Protein AF-A0A939S054-F1 (afdb_monomer_lite)

Secondary structure (DSSP, 8-state):
---------PPPTTHHHHHHHHHHHHHHHHHHHHSTT-HHHHHHHHHHHHHHHHHHHHH-GGGHHHHHHHHHHHHHHHHHHHHHHHHHHHHT-HHHHHHHHHT-EEEEEEEESSPPEEE---TT--GGGTTT--PPTT---EEEEEEEEEETTEEEEEEEEEESGGGPPPTT--TT-EEEEEEEEEEPPTTSSSSEEEEEEEEEEPPPPHHHHHHHHHHHHHHHHHHHHHHHHHTTSTTGGG-TTTSTT-GGGS-HHHHHHHHHTTTHHHHHTTS--------

Foldseek 3Di:
DDDDDDDDDDDPPDPVVVPVVVVVLVVLLVCLLVDQPCLVVQLVVLCVQLVVLCVVLVVDVVCVVVSVVSNVSSVVSNVSSVVSNLLSVLLPDPVLVVLQVVQPKDKAKKFFQAAKDKDDPDPCPDDPCCVVPPADPPWDIKIKTWIWGQDPSGTAIEIEIQTHDQRDDDLLRFGLWMKTFIFRWHADDSLDPGGIYGDTPHIDGDDQPDDVSNVVSVVRSVVSVVLVVLVVVCVVDPPSCVDQPNCQPPCVSVDPVNVVVCVVVVVVVVNCVRYPPSDDDDD

pLDDT: mean 79.92, std 15.79, range [30.44, 97.88]

Organism: NCBI:txid1289170

Structure (mmCIF, N/CA/C/O backbone):
data_AF-A0A939S054-F1
#
_entry.id   AF-A0A939S054-F1
#
loop_
_atom_site.group_PDB
_atom_site.id
_atom_site.type_symbol
_atom_site.label_atom_id
_atom_site.label_alt_id
_atom_site.label_comp_id
_atom_site.label_asym_id
_atom_site.label_entity_id
_atom_site.label_seq_id
_atom_site.pdbx_PDB_ins_code
_atom_site.Cartn_x
_atom_site.Cartn_y
_atom_site.Cartn_z
_atom_site.occupancy
_atom_site.B_iso_or_equiv
_atom_site.auth_seq_id
_atom_site.auth_comp_id
_atom_site.auth_asym_id
_atom_site.auth_atom_id
_atom_site.pdbx_PDB_model_num
ATOM 1 N N . MET A 1 1 ? -14.775 66.209 9.040 1.00 48.84 1 MET A N 1
ATOM 2 C CA . MET A 1 1 ? -13.809 65.165 9.449 1.00 48.84 1 MET A CA 1
ATOM 3 C C . MET A 1 1 ? -14.584 63.997 10.036 1.00 48.84 1 MET A C 1
ATOM 5 O O . MET A 1 1 ? -15.067 64.105 11.154 1.00 48.84 1 MET A O 1
ATOM 9 N N . VAL A 1 2 ? -14.783 62.930 9.260 1.00 58.56 2 VAL A N 1
ATOM 10 C CA . VAL A 1 2 ? -15.438 61.697 9.726 1.00 58.56 2 VAL A CA 1
ATOM 11 C C . VAL A 1 2 ? -14.339 60.777 10.247 1.00 58.56 2 VAL A C 1
ATOM 13 O O . VAL A 1 2 ? -13.487 60.337 9.481 1.00 58.56 2 VAL A O 1
ATOM 16 N N . ALA A 1 3 ? -14.312 60.557 11.560 1.00 61.66 3 ALA A N 1
ATOM 17 C CA . ALA A 1 3 ? -13.360 59.658 12.194 1.00 61.66 3 ALA A CA 1
ATOM 18 C C . ALA A 1 3 ? -13.772 58.205 11.920 1.00 61.66 3 ALA A C 1
ATOM 20 O O . ALA A 1 3 ? -14.749 57.712 12.487 1.00 61.66 3 ALA A O 1
ATOM 21 N N . TRP A 1 4 ? -13.037 57.519 11.046 1.00 64.56 4 TRP A N 1
ATOM 22 C CA . TRP A 1 4 ? -13.157 56.075 10.875 1.00 64.56 4 TRP A CA 1
ATOM 23 C C . TRP A 1 4 ? -12.679 55.391 12.158 1.00 64.56 4 TRP A C 1
ATOM 25 O O . TRP A 1 4 ? -11.504 55.460 12.510 1.00 64.56 4 TRP A O 1
ATOM 35 N N . ARG A 1 5 ? -13.596 54.755 12.897 1.00 73.44 5 ARG A N 1
ATOM 36 C CA . ARG A 1 5 ? -13.219 53.851 13.989 1.00 73.44 5 ARG A CA 1
ATOM 37 C C . ARG A 1 5 ? -12.673 52.570 13.371 1.00 73.44 5 ARG A C 1
ATOM 39 O O . ARG A 1 5 ? -13.441 51.797 12.804 1.00 73.44 5 ARG A O 1
ATOM 46 N N . GLU A 1 6 ? -11.375 52.340 13.520 1.00 77.44 6 GLU A N 1
ATOM 47 C CA . GLU A 1 6 ? -10.748 51.051 13.232 1.00 77.44 6 GLU A CA 1
ATOM 48 C C . GLU A 1 6 ? -11.453 49.953 14.039 1.00 77.44 6 GLU A C 1
ATOM 50 O O . GLU A 1 6 ? -11.416 49.919 15.275 1.00 77.44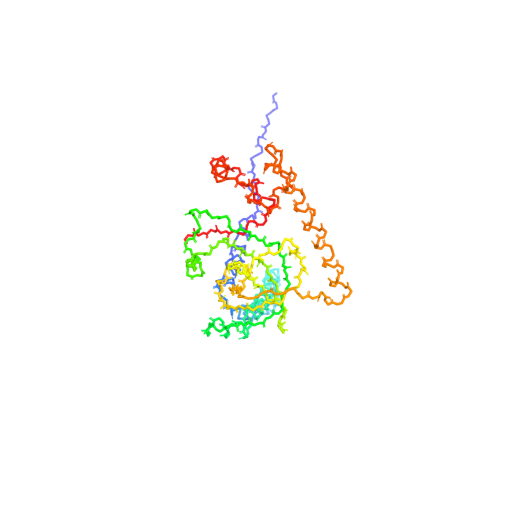 6 GLU A O 1
ATOM 55 N N . ALA A 1 7 ? -12.154 49.064 13.336 1.00 77.44 7 ALA A N 1
ATOM 56 C CA . ALA A 1 7 ? -12.736 47.883 13.941 1.00 77.44 7 ALA A CA 1
ATOM 57 C C . ALA A 1 7 ? -11.587 46.974 14.389 1.00 77.44 7 ALA A C 1
ATOM 59 O O . ALA A 1 7 ? -10.922 46.351 13.563 1.00 77.44 7 ALA A O 1
ATOM 60 N N . ARG A 1 8 ? -11.335 46.907 15.703 1.00 77.94 8 ARG A N 1
ATOM 61 C CA . ARG A 1 8 ? -10.342 45.975 16.248 1.00 77.94 8 ARG A CA 1
ATOM 62 C C . ARG A 1 8 ? -10.734 44.553 15.831 1.00 77.94 8 ARG A C 1
ATOM 64 O O . ARG A 1 8 ? -11.864 44.151 16.137 1.00 77.94 8 ARG A O 1
ATOM 71 N N . PRO A 1 9 ? -9.845 43.794 15.167 1.00 73.00 9 PRO A N 1
ATOM 72 C CA . PRO A 1 9 ? -10.125 42.415 14.804 1.00 73.00 9 PRO A CA 1
ATOM 73 C C . PRO A 1 9 ? -10.400 41.633 16.088 1.00 73.00 9 PRO A C 1
ATOM 75 O O . PRO A 1 9 ? -9.538 41.490 16.954 1.00 73.00 9 PRO A O 1
ATOM 78 N N . ARG A 1 10 ? -11.644 41.179 16.255 1.00 73.69 10 ARG A N 1
ATOM 79 C CA . ARG A 1 10 ? -11.989 40.249 17.327 1.00 73.69 10 ARG A CA 1
ATOM 80 C C . ARG A 1 10 ? -11.511 38.879 16.882 1.00 73.69 10 ARG A C 1
ATOM 82 O O . ARG A 1 10 ? -11.966 38.389 15.851 1.00 73.69 10 ARG A O 1
ATOM 89 N N . SER A 1 11 ? -10.612 38.274 17.652 1.00 65.62 11 SER A N 1
ATOM 90 C CA . SER A 1 11 ? -10.232 36.877 17.458 1.00 65.62 11 SER A CA 1
ATOM 91 C C . SER A 1 11 ? -11.511 36.033 17.402 1.00 65.62 11 SER A C 1
ATOM 93 O O . SER A 1 11 ? -12.362 36.204 18.283 1.00 65.62 11 SER A O 1
ATOM 95 N N . PRO A 1 12 ? -11.695 35.179 16.379 1.00 67.12 12 PRO A N 1
ATOM 96 C CA . PRO A 1 12 ? -12.926 34.424 16.207 1.00 67.12 12 PRO A CA 1
ATOM 97 C C . PRO A 1 12 ? -13.206 33.619 17.485 1.00 67.12 12 PRO A C 1
ATOM 99 O O . PRO A 1 12 ? -12.367 32.813 17.906 1.00 67.12 12 PRO A O 1
ATOM 102 N N . PRO A 1 13 ? -14.337 33.862 18.169 1.00 66.06 13 PRO A N 1
ATOM 103 C CA . PRO A 1 13 ? -14.650 33.152 19.396 1.00 66.06 13 PRO A CA 1
ATOM 104 C C . PRO A 1 13 ? -14.869 31.673 19.066 1.00 66.06 13 PRO A C 1
ATOM 106 O O . PRO A 1 13 ? -15.834 31.320 18.396 1.00 66.06 13 PRO A O 1
ATOM 109 N N . GLY A 1 14 ? -13.975 30.802 19.544 1.00 67.25 14 GLY A N 1
ATOM 110 C CA . GLY A 1 14 ? -14.188 29.351 19.518 1.00 67.25 14 GLY A CA 1
ATOM 111 C C . GLY A 1 14 ? -13.061 28.488 18.952 1.00 67.25 14 GLY A C 1
ATOM 112 O O . GLY A 1 14 ? -13.094 27.285 19.196 1.00 67.25 14 GLY A O 1
ATOM 113 N N . THR A 1 15 ? -12.041 29.044 18.289 1.00 70.56 15 THR A N 1
ATOM 114 C CA . THR A 1 15 ? -10.994 28.233 17.622 1.00 70.56 15 THR A CA 1
ATOM 115 C C . THR A 1 15 ? -10.236 27.320 18.593 1.00 70.56 15 THR A C 1
ATOM 117 O O . THR A 1 15 ? -10.000 26.149 18.308 1.00 70.56 15 THR A O 1
ATOM 120 N N . TRP A 1 16 ? -9.955 27.802 19.806 1.00 77.94 16 TRP A N 1
ATOM 121 C CA . TRP A 1 16 ? -9.253 27.027 20.836 1.00 77.94 16 TRP A CA 1
ATOM 122 C C . TRP A 1 16 ? -10.062 25.850 21.396 1.00 77.94 16 TRP A C 1
ATOM 124 O O . TRP A 1 16 ? -9.480 24.899 21.909 1.00 77.94 16 TRP A O 1
ATOM 134 N N . ARG A 1 17 ? -11.399 25.867 21.276 1.00 78.56 17 ARG A N 1
ATOM 135 C CA . ARG A 1 17 ? -12.252 24.779 21.791 1.00 78.56 17 ARG A CA 1
ATOM 136 C C . ARG A 1 17 ? -12.165 23.521 20.927 1.00 78.56 17 ARG A C 1
ATOM 138 O O . ARG A 1 17 ? -12.428 22.436 21.432 1.00 78.56 17 ARG A O 1
ATOM 145 N N . LEU A 1 18 ? -11.791 23.669 19.655 1.00 76.94 18 LEU A N 1
ATOM 146 C CA . LEU A 1 18 ? -11.603 22.556 18.723 1.00 76.94 18 LEU A CA 1
ATOM 147 C C . LEU A 1 18 ? -10.165 22.030 18.710 1.00 76.94 18 LEU A C 1
ATOM 149 O O . LEU A 1 18 ? -9.947 20.894 18.304 1.00 76.94 18 LEU A O 1
ATOM 153 N N . LEU A 1 19 ? -9.195 22.810 19.199 1.00 80.44 19 LEU A N 1
ATOM 154 C CA . LEU A 1 19 ? -7.792 22.400 19.205 1.00 80.44 19 LEU A CA 1
ATOM 155 C C . LEU A 1 19 ? -7.562 21.162 20.080 1.00 80.44 19 LEU A C 1
ATOM 157 O O . LEU A 1 19 ? -6.967 20.197 19.622 1.00 80.44 19 LEU A O 1
ATOM 161 N N . ALA A 1 20 ? -8.066 21.160 21.316 1.00 79.00 20 ALA A N 1
ATOM 162 C CA . ALA A 1 20 ? -7.904 20.022 22.222 1.00 79.00 20 ALA A CA 1
ATOM 163 C C . ALA A 1 20 ? -8.485 18.701 21.665 1.00 79.00 20 ALA A C 1
ATOM 165 O O . ALA A 1 20 ? -7.754 17.710 21.641 1.00 79.00 20 ALA A O 1
ATOM 166 N N . PRO A 1 21 ? -9.743 18.639 21.173 1.00 77.88 21 PRO A N 1
ATOM 167 C CA . PRO A 1 21 ? -10.263 17.412 20.572 1.00 77.88 21 PRO A CA 1
ATOM 168 C C . PRO A 1 21 ? -9.559 17.048 19.260 1.00 77.88 21 PRO A C 1
ATOM 170 O O . PRO A 1 21 ? -9.391 15.862 18.994 1.00 77.88 21 PRO A O 1
ATOM 173 N N . ALA A 1 22 ? -9.096 18.027 18.472 1.00 78.81 22 ALA A N 1
ATOM 174 C CA . ALA A 1 22 ? -8.287 17.748 17.289 1.00 78.81 22 ALA A CA 1
ATOM 175 C C . ALA A 1 22 ? -6.951 17.091 17.666 1.00 78.81 22 ALA A C 1
ATOM 177 O O . ALA A 1 22 ? -6.612 16.053 17.108 1.00 78.81 22 ALA A O 1
ATOM 178 N N . LEU A 1 23 ? -6.225 17.635 18.649 1.00 85.62 23 LEU A N 1
ATOM 179 C CA . LEU A 1 23 ? -4.966 17.064 19.140 1.00 85.62 23 LEU A CA 1
ATOM 180 C C . LEU A 1 23 ? -5.160 15.662 19.725 1.00 85.62 23 LEU A C 1
ATOM 182 O O . LEU A 1 23 ? -4.341 14.787 19.474 1.00 85.62 23 LEU A O 1
ATOM 186 N N . LEU A 1 24 ? -6.254 15.425 20.454 1.00 81.94 24 LEU A N 1
ATOM 187 C CA . LEU A 1 24 ? -6.603 14.084 20.931 1.00 81.94 24 LEU A CA 1
ATOM 188 C C . LEU A 1 24 ? -6.885 13.125 19.772 1.00 81.94 24 LEU A C 1
ATOM 190 O O . LEU A 1 24 ? -6.405 11.995 19.799 1.00 81.94 24 LEU A O 1
ATOM 194 N N . GLY A 1 25 ? -7.619 13.570 18.749 1.00 79.75 25 GLY A N 1
ATOM 195 C CA . GLY A 1 25 ? -7.858 12.784 17.538 1.00 79.75 25 GLY A CA 1
ATOM 196 C C . GLY A 1 25 ? -6.555 12.416 16.828 1.00 79.75 25 GLY A C 1
ATOM 197 O O . GLY A 1 25 ? -6.340 11.248 16.514 1.00 79.75 25 GLY A O 1
ATOM 198 N N . TRP A 1 26 ? -5.650 13.384 16.667 1.00 83.19 26 TRP A N 1
ATOM 199 C CA . TRP A 1 26 ? -4.323 13.171 16.089 1.00 83.19 26 TRP A CA 1
ATOM 200 C C . TRP A 1 26 ? -3.454 12.237 16.929 1.00 83.19 26 TRP A C 1
ATOM 202 O O . TRP A 1 26 ? -2.839 11.333 16.376 1.00 83.19 26 TRP A O 1
ATOM 212 N N . ALA A 1 27 ? -3.436 12.395 18.254 1.00 86.88 27 ALA A N 1
ATOM 213 C CA . ALA A 1 27 ? -2.702 11.501 19.145 1.00 86.88 27 ALA A CA 1
ATOM 214 C C . ALA A 1 27 ? -3.236 10.062 19.067 1.00 86.88 27 ALA A C 1
ATOM 216 O O . ALA A 1 27 ? -2.452 9.120 18.991 1.00 86.88 27 ALA A O 1
ATOM 217 N N . CYS A 1 28 ? -4.560 9.881 19.019 1.00 78.50 28 CYS A N 1
ATOM 218 C CA . CYS A 1 28 ? -5.168 8.559 18.850 1.00 78.50 28 CYS A CA 1
ATOM 219 C C . CYS A 1 28 ? -4.810 7.941 17.493 1.00 78.50 28 CYS A C 1
ATOM 221 O O . CYS A 1 28 ? -4.471 6.761 17.438 1.00 78.50 28 CYS A O 1
ATOM 223 N N . ALA A 1 29 ? -4.844 8.731 16.415 1.00 78.56 29 ALA A N 1
ATOM 224 C CA . ALA A 1 29 ? -4.436 8.280 15.088 1.00 78.56 29 ALA A CA 1
ATOM 225 C C . ALA A 1 29 ? -2.949 7.892 15.054 1.00 78.56 29 ALA A C 1
ATOM 227 O O . ALA A 1 29 ? -2.609 6.820 14.566 1.00 78.56 29 ALA A O 1
ATOM 228 N N . ALA A 1 30 ? -2.071 8.707 15.644 1.00 83.88 30 ALA A N 1
ATOM 229 C CA . ALA A 1 30 ? -0.643 8.417 15.736 1.00 83.88 30 ALA A CA 1
ATOM 230 C C . ALA A 1 30 ? -0.374 7.119 16.512 1.00 83.88 30 ALA A C 1
ATOM 232 O O . ALA A 1 30 ? 0.379 6.269 16.048 1.00 83.88 30 ALA A O 1
ATOM 233 N N . VAL A 1 31 ? -1.038 6.913 17.655 1.00 82.62 31 VAL A N 1
ATOM 234 C CA . VAL A 1 31 ? -0.924 5.664 18.428 1.00 82.62 31 VAL A CA 1
ATOM 235 C C . VAL A 1 31 ? -1.427 4.461 17.626 1.00 82.62 31 VAL A C 1
ATOM 237 O O . VAL A 1 31 ? -0.808 3.400 17.682 1.00 82.62 31 VAL A O 1
ATOM 240 N N . ALA A 1 32 ? -2.514 4.615 16.863 1.00 76.44 32 ALA A N 1
ATOM 241 C CA . ALA A 1 32 ? -3.039 3.553 16.006 1.00 76.44 32 ALA A CA 1
ATOM 242 C C . ALA A 1 32 ? -2.036 3.135 14.918 1.00 76.44 32 ALA A C 1
ATOM 244 O O . ALA A 1 32 ? -1.909 1.948 14.632 1.00 76.44 32 ALA A O 1
ATOM 245 N N . VAL A 1 33 ? -1.309 4.100 14.347 1.00 77.88 33 VAL A N 1
ATOM 246 C CA . VAL A 1 33 ? -0.284 3.860 13.319 1.00 77.88 33 VAL A CA 1
ATOM 247 C C . VAL A 1 33 ? 0.986 3.248 13.922 1.00 77.88 33 VAL A C 1
ATOM 249 O O . VAL A 1 33 ? 1.548 2.316 13.354 1.00 77.88 33 VAL A O 1
ATOM 252 N N . LEU A 1 34 ? 1.423 3.724 15.091 1.00 81.94 34 LEU A N 1
ATOM 253 C CA . LEU A 1 34 ? 2.673 3.292 15.731 1.00 81.94 34 LEU A CA 1
ATOM 254 C C . LEU A 1 34 ? 2.587 1.924 16.427 1.00 81.94 34 LEU A C 1
ATOM 256 O O . LEU A 1 34 ? 3.619 1.339 16.749 1.00 81.94 34 LEU A O 1
ATOM 260 N N . ALA A 1 35 ? 1.385 1.408 16.691 1.00 81.19 35 ALA A N 1
ATOM 261 C CA . ALA A 1 35 ? 1.182 0.127 17.365 1.00 81.19 35 ALA A CA 1
ATOM 262 C C . ALA A 1 35 ? 0.510 -0.909 16.441 1.00 81.19 35 ALA A C 1
ATOM 264 O O . ALA A 1 35 ? -0.678 -1.212 16.623 1.00 81.19 35 ALA A O 1
ATOM 265 N N . PRO A 1 36 ? 1.247 -1.486 15.471 1.00 75.19 36 PRO A N 1
ATOM 266 C CA . PRO A 1 36 ? 0.709 -2.518 14.589 1.00 75.19 36 PRO A CA 1
ATOM 267 C C . PRO A 1 36 ? 0.144 -3.696 15.401 1.00 75.19 36 PRO A C 1
ATOM 269 O O . PRO A 1 36 ? 0.685 -4.073 16.441 1.00 75.19 36 PRO A O 1
ATOM 272 N N . GLY A 1 37 ? -0.993 -4.237 14.956 1.00 81.56 37 GLY A N 1
ATOM 273 C CA . GLY A 1 37 ? -1.711 -5.320 15.643 1.00 81.56 37 GLY A CA 1
ATOM 274 C C . GLY A 1 37 ? -2.593 -4.889 16.826 1.00 81.56 37 GLY A C 1
ATOM 275 O O . GLY A 1 37 ? -3.256 -5.732 17.427 1.00 81.56 37 GLY A O 1
ATOM 276 N N . ARG A 1 38 ? -2.658 -3.592 17.175 1.00 86.25 38 ARG A N 1
ATOM 277 C CA . ARG A 1 38 ? -3.554 -3.079 18.238 1.00 86.25 38 ARG A CA 1
ATOM 278 C C . ARG A 1 38 ? -4.854 -2.441 17.730 1.00 86.25 38 ARG A C 1
ATOM 280 O O . ARG A 1 38 ? -5.614 -1.901 18.537 1.00 86.25 38 ARG A O 1
ATOM 287 N N . GLY A 1 39 ? -5.141 -2.522 16.428 1.00 84.44 39 GLY A N 1
ATOM 288 C CA . GLY A 1 39 ? -6.346 -1.941 15.817 1.00 84.44 39 GLY A CA 1
ATOM 289 C C . GLY A 1 39 ? -7.643 -2.446 16.459 1.00 84.44 39 GLY A C 1
ATOM 290 O O . GLY A 1 39 ? -8.520 -1.651 16.805 1.00 84.44 39 GLY A O 1
ATOM 291 N N . SER A 1 40 ? -7.720 -3.751 16.733 1.00 87.19 40 SER A N 1
ATOM 292 C CA . SER A 1 40 ? -8.853 -4.368 17.438 1.00 87.19 40 SER A CA 1
ATOM 293 C C . SER A 1 40 ? -9.065 -3.814 18.856 1.00 87.19 40 SER A C 1
ATOM 295 O O . SER A 1 40 ? -10.193 -3.487 19.225 1.00 87.19 40 SER A O 1
ATOM 297 N N . ALA A 1 41 ? -7.999 -3.633 19.641 1.00 88.38 41 ALA A N 1
ATOM 298 C CA . ALA A 1 41 ? -8.086 -3.072 20.991 1.00 88.38 41 ALA A CA 1
ATOM 299 C C . ALA A 1 41 ? -8.590 -1.618 20.976 1.00 88.38 41 ALA A C 1
ATOM 301 O O . ALA A 1 41 ? -9.418 -1.233 21.807 1.00 88.38 41 ALA A O 1
ATOM 302 N N . LEU A 1 42 ? -8.143 -0.819 20.004 1.00 86.62 42 LEU A N 1
ATOM 303 C CA . LEU A 1 42 ? -8.625 0.548 19.807 1.00 86.62 42 LEU A CA 1
ATOM 304 C C . LEU A 1 42 ? -10.109 0.573 19.414 1.00 86.62 42 LEU A C 1
ATOM 306 O O . LEU A 1 42 ? -10.879 1.348 19.979 1.00 86.62 42 LEU A O 1
ATOM 310 N N . ALA A 1 43 ? -10.539 -0.313 18.512 1.00 88.44 43 ALA A N 1
ATOM 311 C CA . ALA A 1 43 ? -11.942 -0.406 18.118 1.00 88.44 43 ALA A CA 1
ATOM 312 C C . ALA A 1 43 ? -12.840 -0.824 19.296 1.00 88.44 43 ALA A C 1
ATOM 314 O O . ALA A 1 43 ? -13.863 -0.191 19.551 1.00 88.44 43 ALA A O 1
ATOM 315 N N . VAL A 1 44 ? -12.441 -1.840 20.067 1.00 90.38 44 VAL A N 1
ATOM 316 C CA . VAL A 1 44 ? -13.206 -2.308 21.236 1.00 90.38 44 VAL A CA 1
ATOM 317 C C . VAL A 1 44 ? -13.310 -1.218 22.303 1.00 90.38 44 VAL A C 1
ATOM 319 O O . VAL A 1 44 ? -14.405 -0.937 22.790 1.00 90.38 44 VAL A O 1
ATOM 322 N N . THR A 1 45 ? -12.201 -0.559 22.648 1.00 88.81 45 THR A N 1
ATOM 323 C CA . THR A 1 45 ? -12.213 0.516 23.654 1.00 88.81 45 THR A CA 1
ATOM 324 C C . THR A 1 45 ? -13.070 1.700 23.205 1.00 88.81 45 THR A C 1
ATOM 326 O O . THR A 1 45 ? -13.896 2.183 23.983 1.00 88.81 45 THR A O 1
ATOM 329 N N . ALA A 1 46 ? -12.962 2.119 21.941 1.00 89.50 46 ALA A N 1
ATOM 330 C CA . ALA A 1 46 ? -13.792 3.178 21.380 1.00 89.50 46 ALA A CA 1
ATOM 331 C C . ALA A 1 46 ? -15.285 2.809 21.385 1.00 89.50 46 ALA A C 1
ATOM 333 O O . ALA A 1 46 ? -16.111 3.631 21.784 1.00 89.50 46 ALA A O 1
ATOM 334 N N . ALA A 1 47 ? -15.643 1.575 21.020 1.00 90.81 47 ALA A N 1
ATOM 335 C CA . ALA A 1 47 ? -17.027 1.104 21.040 1.00 90.81 47 ALA A CA 1
ATOM 336 C C . ALA A 1 47 ? -17.623 1.120 22.458 1.00 90.81 47 ALA A C 1
ATOM 338 O O . ALA A 1 47 ? -18.744 1.601 22.654 1.00 90.81 47 ALA A O 1
ATOM 339 N N . VAL A 1 48 ? -16.865 0.658 23.459 1.00 92.75 48 VAL A N 1
ATOM 340 C CA . VAL A 1 48 ? -17.289 0.675 24.869 1.00 92.75 48 VAL A CA 1
ATOM 341 C C . VAL A 1 48 ? -17.499 2.112 25.353 1.00 92.75 48 VAL A C 1
ATOM 343 O O . VAL A 1 48 ? -18.560 2.430 25.892 1.00 92.75 48 VAL A O 1
ATOM 346 N N . VAL A 1 49 ? -16.535 3.007 25.110 1.00 89.88 49 VAL A N 1
ATOM 347 C CA . VAL A 1 49 ? -16.634 4.421 25.513 1.00 89.88 49 VAL A CA 1
ATOM 348 C C . VAL A 1 49 ? -17.809 5.116 24.821 1.00 89.88 49 VAL A C 1
ATOM 350 O O . VAL A 1 49 ? -18.582 5.812 25.481 1.00 89.88 49 VAL A O 1
ATOM 353 N N . GLY A 1 50 ? -17.992 4.892 23.518 1.00 88.25 50 GLY A N 1
ATOM 354 C CA . GLY A 1 50 ? -19.092 5.467 22.743 1.00 88.25 50 GLY A CA 1
ATOM 355 C C . GLY A 1 50 ? -20.462 5.008 23.241 1.00 88.25 50 GLY A C 1
ATOM 356 O O . GLY A 1 50 ? -21.365 5.829 23.413 1.00 88.25 50 GLY A O 1
ATOM 357 N N . THR A 1 51 ? -20.600 3.717 23.556 1.00 90.38 51 THR A N 1
ATOM 358 C CA . THR A 1 51 ? -21.839 3.137 24.100 1.00 90.38 51 THR A CA 1
ATOM 359 C C . THR A 1 51 ? -22.165 3.719 25.477 1.00 90.38 51 THR A C 1
ATOM 361 O O . THR A 1 51 ? -23.296 4.150 25.717 1.00 90.38 51 THR A O 1
ATOM 364 N N . CYS A 1 52 ? -21.168 3.823 26.362 1.00 89.88 52 CYS A N 1
ATOM 365 C CA . CYS A 1 52 ? -21.319 4.451 27.676 1.00 89.88 52 CYS A CA 1
ATOM 366 C C . CYS A 1 52 ? -21.712 5.932 27.568 1.00 89.88 52 CYS A C 1
ATOM 368 O O . CYS A 1 52 ? -22.622 6.383 28.266 1.00 89.88 52 CYS A O 1
ATOM 370 N N . ALA A 1 53 ? -21.071 6.694 26.674 1.00 88.25 53 ALA A N 1
ATOM 371 C CA . ALA A 1 53 ? -21.401 8.099 26.443 1.00 88.25 53 ALA A CA 1
ATOM 372 C C . ALA A 1 53 ? -22.842 8.269 25.943 1.00 88.25 53 ALA A C 1
ATOM 374 O O . ALA A 1 53 ? -23.570 9.132 26.441 1.00 88.25 53 ALA A O 1
ATOM 375 N N . PHE A 1 54 ? -23.280 7.417 25.012 1.00 88.25 54 PHE A N 1
ATOM 376 C CA . PHE A 1 54 ? -24.645 7.433 24.493 1.00 88.25 54 PHE A CA 1
ATOM 377 C C . PHE A 1 54 ? -25.681 7.147 25.593 1.00 88.25 54 PHE A C 1
ATOM 379 O O . PHE A 1 54 ? -26.653 7.895 25.729 1.00 88.25 54 PHE A O 1
ATOM 386 N N . ALA A 1 55 ? -25.436 6.139 26.439 1.00 90.19 55 ALA A N 1
ATOM 387 C CA . ALA A 1 55 ? -26.304 5.805 27.569 1.00 90.19 55 ALA A CA 1
ATOM 388 C C . ALA A 1 55 ? -26.401 6.953 28.595 1.00 90.19 55 ALA A C 1
ATOM 390 O O . ALA A 1 55 ? -27.499 7.350 28.992 1.00 90.19 55 ALA A O 1
ATOM 391 N N . LEU A 1 56 ? -25.266 7.556 28.974 1.00 88.56 56 LEU A N 1
ATOM 392 C CA . LEU A 1 56 ? -25.220 8.682 29.920 1.00 88.56 56 LEU A CA 1
ATOM 393 C C . LEU A 1 56 ? -25.882 9.953 29.363 1.00 88.56 56 LEU A C 1
ATOM 395 O O . LEU A 1 56 ? -26.543 10.687 30.104 1.00 88.56 56 LEU A O 1
ATOM 399 N N . GLY A 1 57 ? -25.753 10.207 28.058 1.00 88.00 57 GLY A N 1
ATOM 400 C CA . GLY A 1 57 ? -26.432 11.311 27.376 1.00 88.00 57 GLY A CA 1
ATOM 401 C C . GLY A 1 57 ? -27.958 11.174 27.372 1.00 88.00 57 GLY A C 1
ATOM 402 O O . GLY A 1 57 ? -28.669 12.181 27.387 1.00 88.00 57 GLY A O 1
ATOM 403 N N . GLY A 1 58 ? -28.476 9.943 27.411 1.00 87.50 58 GLY A N 1
ATOM 404 C CA . GLY A 1 58 ? -29.905 9.672 27.577 1.00 87.50 58 GLY A CA 1
ATOM 405 C C . GLY A 1 58 ? -30.448 10.154 28.926 1.00 87.50 58 GLY A C 1
ATOM 406 O O . GLY A 1 58 ? -31.551 10.702 28.978 1.00 87.50 58 GLY A O 1
ATOM 407 N N . LEU A 1 59 ? -29.640 10.029 29.986 1.00 92.50 59 LEU A N 1
ATOM 408 C CA . LEU A 1 59 ? -30.027 10.320 31.372 1.00 92.50 59 LEU A CA 1
ATOM 409 C C . LEU A 1 59 ? -30.036 11.819 31.717 1.00 92.50 59 LEU A C 1
ATOM 411 O O . LEU A 1 59 ? -30.852 12.249 32.529 1.00 92.50 59 LEU A O 1
ATOM 415 N N . LYS A 1 60 ? -29.148 12.634 31.126 1.00 90.12 60 LYS A N 1
ATOM 416 C CA . LYS A 1 60 ? -29.044 14.078 31.425 1.00 90.12 60 LYS A CA 1
ATOM 417 C C . LYS A 1 60 ? -29.168 14.932 30.165 1.00 90.12 60 LYS A C 1
ATOM 419 O O . LYS A 1 60 ? -28.278 14.944 29.317 1.00 90.12 60 LYS A O 1
ATOM 424 N N . SER A 1 61 ? -30.239 15.726 30.078 1.00 88.19 61 SER A N 1
ATOM 425 C CA . SER A 1 61 ? -30.519 16.600 28.925 1.00 88.19 61 SER A CA 1
ATOM 426 C C . SER A 1 61 ? -29.412 17.624 28.650 1.00 88.19 61 SER A C 1
ATOM 428 O O . SER A 1 61 ? -29.106 17.877 27.485 1.00 88.19 61 SER A O 1
ATOM 430 N N . SER A 1 62 ? -28.758 18.145 29.694 1.00 89.88 62 SER A N 1
ATOM 431 C CA . SER A 1 62 ? -27.661 19.117 29.582 1.00 89.88 62 SER A CA 1
ATOM 432 C C . SER A 1 62 ? -26.394 18.555 28.927 1.00 89.88 62 SER A C 1
ATOM 434 O O . SER A 1 62 ? -25.607 19.318 28.375 1.00 89.88 62 SER A O 1
ATOM 436 N N . LEU A 1 63 ? -26.203 17.230 28.941 1.00 88.50 63 LEU A N 1
ATOM 437 C CA . LEU A 1 63 ? -25.020 16.566 28.382 1.00 88.50 63 LEU A CA 1
ATOM 438 C C . LEU A 1 63 ? -25.265 15.953 26.998 1.00 88.50 63 LEU A C 1
ATOM 440 O O . LEU A 1 63 ? -24.320 15.466 26.381 1.00 88.50 63 LEU A O 1
ATOM 444 N N . ARG A 1 64 ? -26.497 16.000 26.471 1.00 87.81 64 ARG A N 1
ATOM 445 C CA . ARG A 1 64 ? -26.862 15.349 25.198 1.00 87.81 64 ARG A CA 1
ATOM 446 C C . ARG A 1 64 ? -25.975 15.765 24.027 1.00 87.81 64 ARG A C 1
ATOM 448 O O . ARG A 1 64 ? -25.569 14.912 23.245 1.00 87.81 64 ARG A O 1
ATOM 455 N N . GLY A 1 65 ? -25.669 17.057 23.908 1.00 84.12 65 GLY A N 1
ATOM 456 C CA . GLY A 1 65 ? -24.809 17.564 22.834 1.00 84.12 65 GLY A CA 1
ATOM 457 C C . GLY A 1 65 ? -23.385 17.008 22.914 1.00 84.12 65 GLY A C 1
ATOM 458 O O . GLY A 1 65 ? -22.847 16.530 21.921 1.00 84.12 65 GLY A O 1
ATOM 459 N N . PHE A 1 66 ? -22.804 17.002 24.114 1.00 85.25 66 PHE A N 1
ATOM 460 C CA . PHE A 1 66 ? -21.453 16.496 24.353 1.00 85.25 66 PHE A CA 1
ATOM 461 C C . PHE A 1 66 ? -21.358 14.975 24.166 1.00 85.25 66 PHE A C 1
ATOM 463 O O . PHE A 1 66 ? -20.468 14.494 23.470 1.00 85.25 66 PHE A O 1
ATOM 470 N N . ALA A 1 67 ? -22.327 14.227 24.702 1.00 85.06 67 ALA A N 1
ATOM 471 C CA . ALA A 1 67 ? -22.419 12.777 24.545 1.00 85.06 67 ALA A CA 1
ATOM 472 C C . ALA A 1 67 ? -22.512 12.346 23.072 1.00 85.06 67 ALA A C 1
ATOM 474 O O . ALA A 1 67 ? -21.856 11.388 22.671 1.00 85.06 67 ALA A O 1
ATOM 475 N N . ARG A 1 68 ? -23.278 13.077 22.246 1.00 86.06 68 ARG A N 1
ATOM 476 C CA . ARG A 1 68 ? -23.364 12.824 20.798 1.00 86.06 68 ARG A CA 1
ATOM 477 C C . ARG A 1 68 ? -22.025 13.023 20.094 1.00 86.06 68 ARG A C 1
ATOM 479 O O . ARG A 1 68 ? -21.660 12.182 19.282 1.00 86.06 68 ARG A O 1
ATOM 486 N N . MET A 1 69 ? -21.291 14.091 20.412 1.00 85.50 69 MET A N 1
ATOM 487 C CA . MET A 1 69 ? -19.961 14.316 19.830 1.00 85.50 69 MET A CA 1
ATOM 488 C C . MET A 1 69 ? -18.990 13.191 20.199 1.00 85.50 69 MET A C 1
ATOM 490 O O . MET A 1 69 ? -18.317 12.676 19.315 1.00 85.50 69 MET A O 1
ATOM 494 N N . ILE A 1 70 ? -18.972 12.752 21.465 1.00 86.75 70 ILE A N 1
ATOM 495 C CA . ILE A 1 70 ? -18.146 11.608 21.887 1.00 86.75 70 ILE A CA 1
ATOM 496 C C . ILE A 1 70 ? -18.537 10.344 21.122 1.00 86.75 70 ILE A C 1
ATOM 498 O O . ILE A 1 70 ? -17.662 9.663 20.599 1.00 86.75 70 ILE A O 1
ATOM 502 N N . ALA A 1 71 ? -19.833 10.040 21.021 1.00 83.69 71 ALA A N 1
ATOM 503 C CA . ALA A 1 71 ? -20.301 8.850 20.318 1.00 83.69 71 ALA A CA 1
ATOM 504 C C . ALA A 1 71 ? -19.881 8.849 18.836 1.00 83.69 71 ALA A C 1
ATOM 506 O O . ALA A 1 71 ? -19.421 7.823 18.339 1.00 83.69 71 ALA A O 1
ATOM 507 N N . VAL A 1 72 ? -19.972 9.996 18.151 1.00 87.38 72 VAL A N 1
ATOM 508 C CA . VAL A 1 72 ? -19.502 10.142 16.762 1.00 87.38 72 VAL A CA 1
ATOM 509 C C . VAL A 1 72 ? -17.987 9.951 16.671 1.00 87.38 72 VAL A C 1
ATOM 511 O O . VAL A 1 72 ? -17.531 9.176 15.835 1.00 87.38 72 VAL A O 1
ATOM 514 N N . SER A 1 73 ? -17.204 10.580 17.550 1.00 85.31 73 SER A N 1
ATOM 515 C CA . SER A 1 73 ? -15.747 10.394 17.579 1.00 85.31 73 SER A CA 1
ATOM 516 C C . SER A 1 73 ? -15.358 8.934 17.826 1.00 85.31 73 SER A C 1
ATOM 518 O O . SER A 1 73 ? -14.477 8.406 17.155 1.00 85.31 73 SER A O 1
ATOM 520 N N . CYS A 1 74 ? -16.045 8.249 18.742 1.00 87.94 74 CYS A N 1
ATOM 521 C CA . CYS A 1 74 ? -15.850 6.825 18.996 1.00 87.94 74 CYS A CA 1
ATOM 522 C C . CYS A 1 74 ? -16.196 5.969 17.773 1.00 87.94 74 CYS A C 1
ATOM 524 O O . CYS A 1 74 ? -15.444 5.054 17.459 1.00 87.94 74 CYS A O 1
ATOM 526 N N . ALA A 1 75 ? -17.277 6.275 17.050 1.00 87.94 75 ALA A N 1
ATOM 527 C CA . ALA A 1 75 ? -17.620 5.564 15.819 1.00 87.94 75 ALA A CA 1
ATOM 528 C C . ALA A 1 75 ? -16.529 5.717 14.743 1.00 87.94 75 ALA A C 1
ATOM 530 O O . ALA A 1 75 ? -16.158 4.736 14.102 1.00 87.94 75 ALA A O 1
ATOM 531 N N . VAL A 1 76 ? -15.959 6.918 14.593 1.00 88.31 76 VAL A N 1
ATOM 532 C CA . VAL A 1 76 ? -14.821 7.156 13.689 1.00 88.31 76 VAL A CA 1
ATOM 533 C C . VAL A 1 76 ? -13.591 6.354 14.123 1.00 88.31 76 VAL A C 1
ATOM 535 O O . VAL A 1 76 ? -12.953 5.726 13.284 1.00 88.31 76 VAL A O 1
ATOM 538 N N . LEU A 1 77 ? -13.280 6.312 15.423 1.00 87.38 77 LEU A N 1
ATOM 539 C CA . LEU A 1 77 ? -12.168 5.510 15.949 1.00 87.38 77 LEU A CA 1
ATOM 540 C C . LEU A 1 77 ? -12.381 4.003 15.749 1.00 87.38 77 LEU A C 1
ATOM 542 O O . LEU A 1 77 ? -11.428 3.298 15.436 1.00 87.38 77 LEU A O 1
ATOM 546 N N . VAL A 1 78 ? -13.617 3.508 15.873 1.00 89.75 78 VAL A N 1
ATOM 547 C CA . VAL A 1 78 ? -13.957 2.112 15.551 1.00 89.75 78 VAL A CA 1
ATOM 548 C C . VAL A 1 78 ? -13.667 1.817 14.083 1.00 89.75 78 VAL A C 1
ATOM 550 O O . VAL A 1 78 ? -12.978 0.843 13.793 1.00 89.75 78 VAL A O 1
ATOM 553 N N . LEU A 1 79 ? -14.143 2.664 13.164 1.00 90.38 79 LEU A N 1
ATOM 554 C CA . LEU A 1 79 ? -13.886 2.498 11.731 1.00 90.38 79 LEU A CA 1
ATOM 555 C C . LEU A 1 79 ? -12.386 2.522 11.425 1.00 90.38 79 LEU A C 1
ATOM 557 O O . LEU A 1 79 ? -11.899 1.654 10.707 1.00 90.38 79 LEU A O 1
ATOM 561 N N . LEU A 1 80 ? -11.647 3.460 12.023 1.00 88.25 80 LEU A N 1
ATOM 562 C CA . LEU A 1 80 ? -10.196 3.539 11.880 1.00 88.25 80 LEU A CA 1
ATOM 563 C C . LEU A 1 80 ? -9.511 2.260 12.383 1.00 88.25 80 LEU A C 1
ATOM 565 O O . LEU A 1 80 ? -8.682 1.696 11.677 1.00 88.25 80 LEU A O 1
ATOM 569 N N . GLY A 1 81 ? -9.886 1.769 13.567 1.00 88.00 81 GLY A N 1
ATOM 570 C CA . GLY A 1 81 ? -9.341 0.534 14.134 1.00 88.00 81 GLY A CA 1
ATOM 571 C C . GLY A 1 81 ? -9.618 -0.694 13.262 1.00 88.00 81 GLY A C 1
ATOM 572 O O . GLY A 1 81 ? -8.729 -1.524 13.087 1.00 88.00 81 GLY A O 1
ATOM 573 N N . VAL A 1 82 ? -10.809 -0.780 12.658 1.00 90.81 82 VAL A N 1
ATOM 574 C CA . VAL A 1 82 ? -11.171 -1.847 11.709 1.00 90.81 82 VAL A CA 1
ATOM 575 C C . VAL A 1 82 ? -10.340 -1.766 10.428 1.00 90.81 82 VAL A C 1
ATOM 577 O O . VAL A 1 82 ? -9.842 -2.792 9.976 1.00 90.81 82 VAL A O 1
ATOM 580 N N . VAL A 1 83 ? -10.151 -0.572 9.856 1.00 90.94 83 VAL A N 1
ATOM 581 C CA . VAL A 1 83 ? -9.333 -0.383 8.643 1.00 90.94 83 VAL A CA 1
ATOM 582 C C . VAL A 1 83 ? -7.870 -0.743 8.904 1.00 90.94 83 VAL A C 1
ATOM 584 O O . VAL A 1 83 ? -7.270 -1.463 8.109 1.00 90.94 83 VAL A O 1
ATOM 587 N N . VAL A 1 84 ? -7.308 -0.302 10.034 1.00 88.81 84 VAL A N 1
ATOM 588 C CA . VAL A 1 84 ? -5.929 -0.633 10.430 1.00 88.81 84 VAL A CA 1
ATOM 589 C C . VAL A 1 84 ? -5.768 -2.137 10.648 1.00 88.81 84 VAL A C 1
ATOM 591 O O . VAL A 1 84 ? -4.793 -2.718 10.183 1.00 88.81 84 VAL A O 1
ATOM 594 N N . GLU A 1 85 ? -6.725 -2.784 11.315 1.00 91.12 85 GLU A N 1
ATOM 595 C CA . GLU A 1 85 ? -6.719 -4.234 11.533 1.00 91.12 85 GLU A CA 1
ATOM 596 C C . GLU A 1 85 ? -6.816 -5.010 10.212 1.00 91.12 85 GLU A C 1
ATOM 598 O O . GLU A 1 85 ? -6.052 -5.948 9.997 1.00 91.12 85 GLU A O 1
ATOM 603 N N . ALA A 1 86 ? -7.715 -4.611 9.309 1.00 90.12 86 ALA A N 1
ATOM 604 C CA . ALA A 1 86 ? -7.847 -5.229 7.993 1.00 90.12 86 ALA A CA 1
ATOM 605 C C . ALA A 1 86 ? -6.550 -5.088 7.181 1.00 90.12 86 ALA A C 1
ATOM 607 O O . ALA A 1 86 ? -6.050 -6.076 6.645 1.00 90.12 86 ALA A O 1
ATOM 608 N N . GLY A 1 87 ? -5.958 -3.889 7.166 1.00 90.31 87 GLY A N 1
ATOM 609 C CA . GLY A 1 87 ? -4.661 -3.651 6.536 1.00 90.31 87 GLY A CA 1
ATOM 610 C C . GLY A 1 87 ? -3.548 -4.486 7.169 1.00 90.31 87 GLY A C 1
ATOM 611 O O . GLY A 1 87 ? -2.745 -5.082 6.458 1.00 90.31 87 GLY A O 1
ATOM 612 N N . HIS A 1 88 ? -3.519 -4.600 8.498 1.00 91.75 88 HIS A N 1
ATOM 613 C CA . HIS A 1 88 ? -2.522 -5.408 9.193 1.00 91.75 88 HIS A CA 1
ATOM 614 C C . HIS A 1 88 ? -2.631 -6.892 8.838 1.00 91.75 88 HIS A C 1
ATOM 616 O O . HIS A 1 88 ? -1.607 -7.501 8.550 1.00 91.75 88 HIS A O 1
ATOM 622 N N . ARG A 1 89 ? -3.850 -7.448 8.789 1.00 92.44 89 ARG A N 1
ATOM 623 C CA . ARG A 1 89 ? -4.087 -8.852 8.414 1.00 92.44 89 ARG A CA 1
ATOM 624 C C . ARG A 1 89 ? -3.616 -9.174 7.006 1.00 92.44 89 ARG A C 1
ATOM 626 O O . ARG A 1 89 ? -3.030 -10.227 6.791 1.00 92.44 89 ARG A O 1
ATOM 633 N N . VAL A 1 90 ? -3.856 -8.263 6.063 1.00 94.62 90 VAL A N 1
ATOM 634 C CA . VAL A 1 90 ? -3.334 -8.394 4.699 1.00 94.62 90 VAL A CA 1
ATOM 635 C C . VAL A 1 90 ? -1.809 -8.397 4.721 1.00 94.62 90 VAL A C 1
ATOM 637 O O . VAL A 1 90 ? -1.199 -9.271 4.124 1.00 94.62 90 VAL A O 1
ATOM 640 N N . ARG A 1 91 ? -1.189 -7.462 5.453 1.00 94.50 91 ARG A N 1
ATOM 641 C CA . ARG A 1 91 ? 0.276 -7.334 5.560 1.00 94.50 91 ARG A CA 1
ATOM 642 C C . ARG A 1 91 ? 0.945 -8.438 6.390 1.00 94.50 91 ARG A C 1
ATOM 644 O O . ARG A 1 91 ? 2.168 -8.504 6.389 1.00 94.50 91 ARG A O 1
ATOM 651 N N . SER A 1 92 ? 0.185 -9.261 7.112 1.00 94.06 92 SER A N 1
ATOM 652 C CA . SER A 1 92 ? 0.675 -10.376 7.933 1.00 94.06 92 SER A CA 1
ATOM 653 C C . SER A 1 92 ? 0.410 -11.733 7.274 1.00 94.06 92 SER A C 1
ATOM 655 O O . SER A 1 92 ? 0.036 -12.687 7.957 1.00 94.06 92 SER A O 1
ATOM 657 N N . ASP A 1 93 ? 0.532 -11.806 5.948 1.00 97.38 93 ASP A N 1
ATOM 658 C CA . ASP A 1 93 ? 0.352 -13.054 5.213 1.00 97.38 93 ASP A CA 1
ATOM 659 C C . ASP A 1 93 ? 1.335 -14.131 5.706 1.00 97.38 93 ASP A C 1
ATOM 661 O O . ASP A 1 93 ? 2.539 -13.890 5.825 1.00 97.38 93 ASP A O 1
ATOM 665 N N . ALA A 1 94 ? 0.814 -15.319 6.020 1.00 97.25 94 ALA A N 1
ATOM 666 C CA . ALA A 1 94 ? 1.593 -16.373 6.664 1.00 97.25 94 ALA A CA 1
ATOM 667 C C . ALA A 1 94 ? 2.683 -16.949 5.749 1.00 97.25 94 ALA A C 1
ATOM 669 O O . ALA A 1 94 ? 3.745 -17.324 6.243 1.00 97.25 94 ALA A O 1
ATOM 670 N N . VAL A 1 95 ? 2.446 -17.000 4.433 1.00 97.38 95 VAL A N 1
ATOM 671 C CA . VAL A 1 95 ? 3.400 -17.558 3.466 1.00 97.38 95 VAL A CA 1
ATOM 672 C C . VAL A 1 95 ? 4.587 -16.614 3.315 1.00 97.38 95 VAL A C 1
ATOM 674 O O . VAL A 1 95 ? 5.732 -17.039 3.457 1.00 97.38 95 VAL A O 1
ATOM 677 N N . PHE A 1 96 ? 4.327 -15.321 3.107 1.00 97.56 96 PHE A N 1
ATOM 678 C CA . PHE A 1 96 ? 5.392 -14.318 3.009 1.00 97.56 96 PHE A CA 1
ATOM 679 C C . PHE A 1 96 ? 6.124 -14.104 4.335 1.00 97.56 96 PHE A C 1
ATOM 681 O O . PHE A 1 96 ? 7.337 -13.904 4.330 1.00 97.56 96 PHE A O 1
ATOM 688 N N . ALA A 1 97 ? 5.423 -14.167 5.474 1.00 97.00 97 ALA A N 1
ATOM 689 C CA . ALA A 1 97 ? 6.062 -14.115 6.786 1.00 97.00 97 ALA A CA 1
ATOM 690 C C . ALA A 1 97 ? 7.024 -15.295 6.992 1.00 97.00 97 ALA A C 1
ATOM 692 O O . ALA A 1 97 ? 8.179 -15.067 7.342 1.00 97.00 97 ALA A O 1
ATOM 693 N N . ALA A 1 98 ? 6.584 -16.526 6.709 1.00 97.69 98 ALA A N 1
ATOM 694 C CA . ALA A 1 98 ? 7.424 -17.712 6.838 1.00 97.69 98 ALA A CA 1
ATOM 695 C C . ALA A 1 98 ? 8.639 -17.665 5.898 1.00 97.69 98 ALA A C 1
ATOM 697 O O . ALA A 1 98 ? 9.751 -17.921 6.349 1.00 97.69 98 ALA A O 1
ATOM 698 N N . ALA A 1 99 ? 8.447 -17.276 4.632 1.00 97.25 99 ALA A N 1
ATOM 699 C CA . ALA A 1 99 ? 9.535 -17.130 3.662 1.00 97.25 99 ALA A CA 1
ATOM 700 C C . ALA A 1 99 ? 10.547 -16.047 4.076 1.00 97.25 99 ALA A C 1
ATOM 702 O O . ALA A 1 99 ? 11.753 -16.242 3.951 1.00 97.25 99 ALA A O 1
ATOM 703 N N . ALA A 1 100 ? 10.074 -14.920 4.621 1.00 96.06 100 ALA A N 1
ATOM 704 C CA . ALA A 1 100 ? 10.949 -13.855 5.104 1.00 96.06 100 ALA A CA 1
ATOM 705 C C . ALA A 1 100 ? 11.740 -14.239 6.363 1.00 96.06 100 ALA A C 1
ATOM 707 O O . ALA A 1 100 ? 12.847 -13.743 6.562 1.00 96.06 100 ALA A O 1
ATOM 708 N N . GLU A 1 101 ? 11.187 -15.105 7.213 1.00 96.81 101 GLU A N 1
ATOM 709 C CA . GLU A 1 101 ? 11.871 -15.625 8.401 1.00 96.81 101 GLU A CA 1
ATOM 710 C C . GLU A 1 101 ? 12.867 -16.742 8.062 1.00 96.81 101 GLU A C 1
ATOM 712 O O . GLU A 1 101 ? 13.949 -16.788 8.647 1.00 96.81 101 GLU A O 1
ATOM 717 N N . SER A 1 102 ? 12.526 -17.632 7.123 1.00 97.38 102 SER A N 1
ATOM 718 C CA . SER A 1 102 ? 13.395 -18.741 6.709 1.00 97.38 102 SER A CA 1
ATOM 719 C C . SER A 1 102 ? 14.471 -18.327 5.703 1.00 97.38 102 SER A C 1
ATOM 721 O O . SER A 1 102 ? 15.503 -18.992 5.606 1.00 97.38 102 SER A O 1
ATOM 723 N N . GLY A 1 103 ? 14.243 -17.242 4.957 1.00 95.56 103 GLY A N 1
ATOM 724 C CA . GLY A 1 103 ? 15.065 -16.855 3.812 1.00 95.56 103 GLY A CA 1
ATOM 725 C C . GLY A 1 103 ? 14.906 -17.792 2.610 1.00 95.56 103 GLY A C 1
ATOM 726 O O . GLY A 1 103 ? 15.746 -17.768 1.714 1.00 95.56 103 GLY A O 1
ATOM 727 N N . GLU A 1 104 ? 13.873 -18.640 2.591 1.00 96.94 104 GLU A N 1
ATOM 728 C CA . GLU A 1 104 ? 13.587 -19.515 1.454 1.00 96.94 104 GLU A CA 1
ATOM 729 C C . GLU A 1 104 ? 12.889 -18.743 0.323 1.00 96.94 104 GLU A C 1
ATOM 731 O O . GLU A 1 104 ? 12.066 -17.855 0.583 1.00 96.94 104 GLU A O 1
ATOM 736 N N . PRO A 1 105 ? 13.179 -19.078 -0.948 1.00 96.94 105 PRO A N 1
ATOM 737 C CA . PRO A 1 105 ? 12.536 -18.425 -2.074 1.00 96.94 105 PRO A CA 1
ATOM 738 C C . PRO A 1 105 ? 11.050 -18.792 -2.137 1.00 96.94 105 PRO A C 1
ATOM 740 O O . PRO A 1 105 ? 10.661 -19.954 -2.004 1.00 96.94 105 PRO A O 1
ATOM 743 N N . VAL A 1 106 ? 10.214 -17.793 -2.406 1.00 97.88 106 VAL A N 1
ATOM 744 C CA . VAL A 1 106 ? 8.776 -17.941 -2.633 1.00 97.88 106 VAL A CA 1
ATOM 745 C C . VAL A 1 106 ? 8.456 -17.640 -4.094 1.00 97.88 106 VAL A C 1
ATOM 747 O O . VAL A 1 106 ? 8.958 -16.671 -4.664 1.00 97.88 106 VAL A O 1
ATOM 750 N N . ALA A 1 107 ? 7.620 -18.482 -4.704 1.00 97.88 107 ALA A N 1
ATOM 751 C CA . ALA A 1 107 ? 7.099 -18.282 -6.052 1.00 97.88 107 ALA A CA 1
ATOM 752 C C . ALA A 1 107 ? 5.636 -17.832 -5.987 1.00 97.88 107 ALA A C 1
ATOM 754 O O . ALA A 1 107 ? 4.817 -18.472 -5.326 1.00 97.88 107 ALA A O 1
ATOM 755 N N . PHE A 1 108 ? 5.302 -16.736 -6.663 1.00 97.62 108 PHE A N 1
ATOM 756 C CA . PHE A 1 108 ? 3.969 -16.141 -6.628 1.00 97.62 108 PHE A CA 1
ATOM 757 C C . PHE A 1 108 ? 3.656 -15.370 -7.913 1.00 97.62 108 PHE A C 1
ATOM 759 O O . PHE A 1 108 ? 4.543 -14.942 -8.647 1.00 97.62 108 PHE A O 1
ATOM 766 N N . GLU A 1 109 ? 2.367 -15.175 -8.179 1.00 97.00 109 GLU A N 1
ATOM 767 C CA . GLU A 1 109 ? 1.907 -14.266 -9.226 1.00 97.00 109 GLU A CA 1
ATOM 768 C C . GLU A 1 109 ? 1.622 -12.889 -8.623 1.00 97.00 109 GLU A C 1
ATOM 770 O O . GLU A 1 109 ? 1.043 -12.771 -7.543 1.00 97.00 109 GLU A O 1
ATOM 775 N N . THR A 1 110 ? 2.022 -11.837 -9.325 1.00 96.19 110 THR A N 1
ATOM 776 C CA . THR A 1 110 ? 1.869 -10.451 -8.886 1.00 96.19 110 THR A CA 1
ATOM 777 C C . THR A 1 110 ? 1.442 -9.564 -10.043 1.00 96.19 110 THR A C 1
ATOM 779 O O . THR A 1 110 ? 1.653 -9.902 -11.208 1.00 96.19 110 THR A O 1
ATOM 782 N N . THR A 1 111 ? 0.826 -8.430 -9.731 1.00 94.88 111 THR A N 1
ATOM 783 C CA . THR A 1 111 ? 0.471 -7.402 -10.714 1.00 94.88 111 THR A CA 1
ATOM 784 C C . THR A 1 111 ? 1.235 -6.129 -10.398 1.00 94.88 111 THR A C 1
ATOM 786 O O . THR A 1 111 ? 1.207 -5.672 -9.259 1.00 94.88 111 THR A O 1
ATOM 789 N N . LEU A 1 112 ? 1.919 -5.553 -11.384 1.00 94.25 112 LEU A N 1
ATOM 790 C CA . LEU A 1 112 ? 2.622 -4.286 -11.195 1.00 94.25 112 LEU A CA 1
ATOM 791 C C . LEU A 1 112 ? 1.629 -3.153 -10.918 1.00 94.25 112 LEU A C 1
ATOM 793 O O . LEU A 1 112 ? 0.637 -3.008 -11.630 1.00 94.25 112 LEU A O 1
ATOM 797 N N . ASP A 1 113 ? 1.914 -2.343 -9.905 1.00 92.62 113 ASP A N 1
ATOM 798 C CA . ASP A 1 113 ? 1.123 -1.159 -9.543 1.00 92.62 113 ASP A CA 1
ATOM 799 C C . ASP A 1 113 ? 1.720 0.116 -10.157 1.00 92.62 113 ASP A C 1
ATOM 801 O O . ASP A 1 113 ? 1.007 1.028 -10.572 1.00 92.62 113 ASP A O 1
ATOM 805 N N . ALA A 1 114 ? 3.047 0.139 -10.306 1.00 89.50 114 ALA A N 1
ATOM 806 C CA . ALA A 1 114 ? 3.800 1.238 -10.896 1.00 89.50 114 ALA A CA 1
ATOM 807 C C . ALA A 1 114 ? 4.731 0.748 -12.016 1.00 89.50 114 ALA A C 1
ATOM 809 O O . ALA A 1 114 ? 4.951 -0.452 -12.200 1.00 89.50 114 ALA A O 1
ATOM 810 N N . PHE A 1 115 ? 5.287 1.694 -12.777 1.00 88.75 115 PHE A N 1
ATOM 811 C CA . PHE A 1 115 ? 6.371 1.390 -13.709 1.00 88.75 115 PHE A CA 1
ATOM 812 C C . PHE A 1 115 ? 7.633 0.990 -12.931 1.00 88.75 115 PHE A C 1
ATOM 814 O O . PHE A 1 115 ? 7.869 1.548 -11.860 1.00 88.75 115 PHE A O 1
ATOM 821 N N . PRO A 1 116 ? 8.454 0.065 -13.455 1.00 90.00 116 PRO A N 1
ATOM 822 C CA . PRO A 1 116 ? 9.755 -0.212 -12.870 1.00 90.00 116 PRO A CA 1
ATOM 823 C C . PRO A 1 116 ? 10.639 1.035 -12.904 1.00 90.00 116 PRO A C 1
ATOM 825 O O . PRO A 1 116 ? 10.761 1.697 -13.938 1.00 90.00 116 PRO A O 1
ATOM 828 N N . GLU A 1 117 ? 11.273 1.328 -11.780 1.00 84.50 117 GLU A N 1
ATOM 829 C CA . GLU A 1 117 ? 12.249 2.396 -11.643 1.00 84.50 117 GLU A CA 1
ATOM 830 C C . GLU A 1 117 ? 13.652 1.799 -11.672 1.00 84.50 117 GLU A C 1
ATOM 832 O O . GLU A 1 117 ? 13.937 0.804 -11.006 1.00 84.50 117 GLU A O 1
ATOM 837 N N . SER A 1 118 ? 14.542 2.396 -12.460 1.00 79.31 118 SER A N 1
ATOM 838 C CA . SER A 1 118 ? 15.970 2.092 -12.419 1.00 79.31 118 SER A CA 1
ATOM 839 C C . SER A 1 118 ? 16.634 3.007 -11.397 1.00 79.31 118 SER A C 1
ATOM 841 O O . SER A 1 118 ? 16.606 4.227 -11.564 1.00 79.31 118 SER A O 1
ATOM 843 N N . GLU A 1 119 ? 17.255 2.439 -10.366 1.00 70.81 119 GLU A N 1
ATOM 844 C CA . GLU A 1 119 ? 18.093 3.205 -9.451 1.00 70.81 119 GLU A CA 1
ATOM 845 C C . GLU A 1 119 ? 19.333 3.661 -10.232 1.00 70.81 119 GLU A C 1
ATOM 847 O O . GLU A 1 119 ? 20.165 2.850 -10.656 1.00 70.81 119 GLU A O 1
ATOM 852 N N . ALA A 1 120 ? 19.441 4.969 -10.474 1.00 57.56 120 ALA A N 1
ATOM 853 C CA . ALA A 1 120 ? 20.675 5.537 -10.989 1.00 57.56 120 ALA A CA 1
ATOM 854 C C . ALA A 1 120 ? 21.786 5.280 -9.954 1.00 57.56 120 ALA A C 1
ATOM 856 O O . ALA A 1 120 ? 21.543 5.442 -8.756 1.00 57.56 120 ALA A O 1
ATOM 857 N N . PRO A 1 121 ? 23.001 4.877 -10.365 1.00 52.28 121 PRO A N 1
ATOM 858 C CA . PRO A 1 121 ? 24.111 4.642 -9.446 1.00 52.28 121 PRO A CA 1
ATOM 859 C C . PRO A 1 121 ? 24.582 5.968 -8.821 1.00 52.28 121 PRO A C 1
ATOM 861 O O . PRO A 1 121 ? 25.540 6.582 -9.284 1.00 52.28 121 PRO A O 1
ATOM 864 N N . GLY A 1 122 ? 23.882 6.429 -7.785 1.00 47.28 122 GLY A N 1
ATOM 865 C CA . GLY A 1 122 ? 24.184 7.646 -7.038 1.00 47.28 122 GLY A CA 1
ATOM 866 C C . GLY A 1 122 ? 24.999 7.363 -5.765 1.00 47.28 122 GLY A C 1
ATOM 867 O O . GLY A 1 122 ? 24.780 6.346 -5.105 1.00 47.28 122 GLY A O 1
ATOM 868 N N . PRO A 1 123 ? 25.922 8.258 -5.362 1.00 43.16 123 PRO A N 1
ATOM 869 C CA . PRO A 1 123 ? 26.793 8.083 -4.191 1.00 43.16 123 PRO A CA 1
ATOM 870 C C . PRO A 1 123 ? 26.088 8.245 -2.827 1.00 43.16 123 PRO A C 1
ATOM 872 O O . PRO A 1 123 ? 26.729 8.065 -1.791 1.00 43.16 123 PRO A O 1
ATOM 875 N N . LEU A 1 124 ? 24.792 8.580 -2.808 1.00 43.44 124 LEU A N 1
ATOM 876 C CA . LEU A 1 124 ? 24.015 8.911 -1.604 1.00 43.44 124 LEU A CA 1
ATOM 877 C C . LEU A 1 124 ? 22.791 8.004 -1.376 1.00 43.44 124 LEU A C 1
ATOM 879 O O . LEU A 1 124 ? 21.867 8.411 -0.672 1.00 43.44 124 LEU A O 1
ATOM 883 N N . ALA A 1 125 ? 22.773 6.781 -1.926 1.00 52.41 125 ALA A N 1
ATOM 884 C CA . ALA A 1 125 ? 21.759 5.782 -1.573 1.00 52.41 125 ALA A CA 1
ATOM 885 C C . ALA A 1 125 ? 21.724 5.617 -0.040 1.00 52.41 125 ALA A C 1
ATOM 887 O O . ALA A 1 125 ? 22.695 5.180 0.586 1.00 52.41 125 ALA A O 1
ATOM 888 N N . SER A 1 126 ? 20.643 6.098 0.573 1.00 47.16 126 SER A N 1
ATOM 889 C CA . SER A 1 126 ? 20.586 6.380 2.002 1.00 47.16 126 SER A CA 1
ATOM 890 C C . SER A 1 126 ? 20.639 5.097 2.839 1.00 47.16 126 SER A C 1
ATOM 892 O O . SER A 1 126 ? 20.166 4.021 2.473 1.00 47.16 126 SER A O 1
ATOM 894 N N . SER A 1 127 ? 21.290 5.217 3.990 1.00 46.53 127 SER A N 1
ATOM 895 C CA . SER A 1 127 ? 21.886 4.134 4.771 1.00 46.53 127 SER A CA 1
ATOM 896 C C . SER A 1 127 ? 20.919 3.145 5.435 1.00 46.53 127 SER A C 1
ATOM 898 O O . SER A 1 127 ? 21.391 2.110 5.909 1.00 46.53 127 SER A O 1
ATOM 900 N N . SER A 1 128 ? 19.601 3.383 5.461 1.00 46.66 128 SER A N 1
ATOM 901 C CA . SER A 1 128 ? 18.659 2.479 6.151 1.00 46.66 128 SER A CA 1
ATOM 902 C C . SER A 1 128 ? 18.304 1.215 5.356 1.00 46.66 128 SER A C 1
ATOM 904 O O . SER A 1 128 ? 17.687 0.308 5.902 1.00 46.66 128 SER A O 1
ATOM 906 N N . TRP A 1 129 ? 18.728 1.120 4.092 1.00 53.59 129 TRP A N 1
ATOM 907 C CA . TRP A 1 129 ? 18.445 -0.016 3.199 1.00 53.59 129 TRP A CA 1
ATOM 908 C C . TRP A 1 129 ? 19.655 -0.940 2.975 1.00 53.59 129 TRP A C 1
ATOM 910 O O . TRP A 1 129 ? 19.597 -1.901 2.212 1.00 53.59 129 TRP A O 1
ATOM 920 N N . SER A 1 130 ? 20.772 -0.668 3.649 1.00 54.56 130 SER A N 1
ATOM 921 C CA . SER A 1 130 ? 22.100 -1.206 3.320 1.00 54.56 130 SER A CA 1
ATOM 922 C C . SER A 1 130 ? 22.270 -2.731 3.460 1.00 54.56 130 SER A C 1
ATOM 924 O O . SER A 1 130 ? 23.119 -3.293 2.764 1.00 54.56 130 SER A O 1
ATOM 926 N N . ASP A 1 131 ? 21.450 -3.417 4.265 1.00 56.59 131 ASP A N 1
ATOM 927 C CA . ASP A 1 131 ? 21.517 -4.884 4.411 1.00 56.59 131 ASP A CA 1
ATOM 928 C C . ASP A 1 131 ? 20.813 -5.643 3.273 1.00 56.59 131 ASP A C 1
ATOM 930 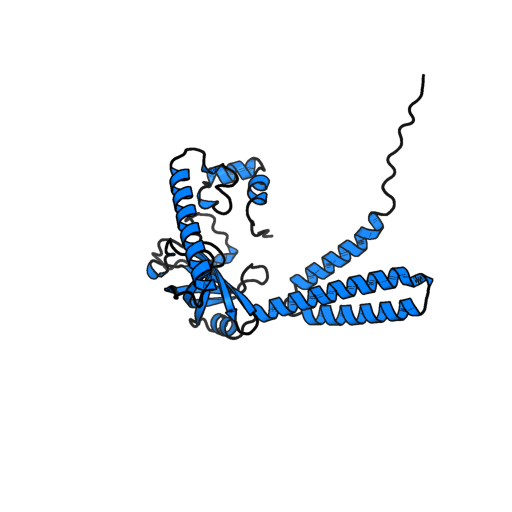O O . ASP A 1 131 ? 21.289 -6.693 2.834 1.00 56.59 131 ASP A O 1
ATOM 934 N N . LEU A 1 132 ? 19.729 -5.085 2.726 1.00 55.28 132 LEU A N 1
ATOM 935 C CA . LEU A 1 132 ? 19.087 -5.592 1.508 1.00 55.28 132 LEU A CA 1
ATOM 936 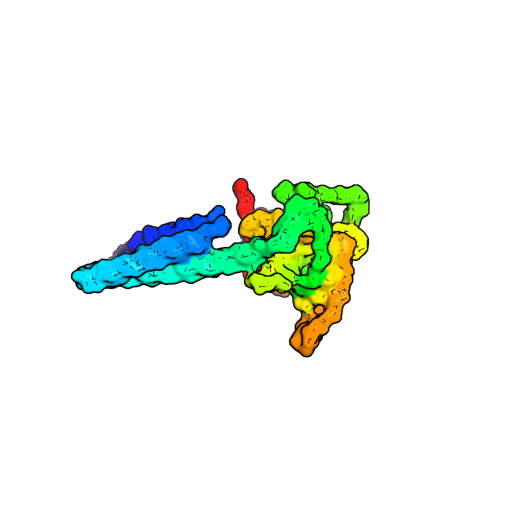C C . LEU A 1 132 ? 19.854 -5.186 0.248 1.00 55.28 132 LEU A C 1
ATOM 938 O O . LEU A 1 132 ? 19.880 -5.936 -0.726 1.00 55.28 132 LEU A O 1
ATOM 942 N N . SER A 1 133 ? 20.521 -4.035 0.303 1.00 51.66 133 SER A N 1
ATOM 943 C CA . SER A 1 133 ? 21.210 -3.408 -0.823 1.00 51.66 133 SER A CA 1
ATOM 944 C C . SER A 1 133 ? 22.690 -3.767 -0.931 1.00 51.66 133 SER A C 1
ATOM 946 O O . SER A 1 133 ? 23.412 -3.087 -1.667 1.00 51.66 133 SER A O 1
ATOM 948 N N . ARG A 1 134 ? 23.185 -4.793 -0.214 1.00 58.00 134 ARG A N 1
ATOM 949 C CA . ARG A 1 134 ? 24.569 -5.259 -0.387 1.00 58.00 134 ARG A CA 1
ATOM 950 C C . ARG A 1 134 ? 24.712 -5.806 -1.810 1.00 58.00 134 ARG A C 1
ATOM 952 O O . ARG A 1 134 ? 24.176 -6.877 -2.093 1.00 58.00 134 ARG A O 1
ATOM 959 N N . PRO A 1 135 ? 25.408 -5.092 -2.714 1.00 55.41 135 PRO A N 1
ATOM 960 C CA . PRO A 1 135 ? 25.520 -5.545 -4.085 1.00 55.41 135 PRO A CA 1
ATOM 961 C C . PRO A 1 135 ? 26.275 -6.865 -4.100 1.00 55.41 135 PRO A C 1
ATOM 963 O O . PRO A 1 135 ? 27.365 -6.969 -3.528 1.00 55.41 135 PRO A O 1
ATOM 966 N N . SER A 1 136 ? 25.735 -7.851 -4.813 1.00 57.38 136 SER A N 1
ATOM 967 C CA . SER A 1 136 ? 26.577 -8.946 -5.274 1.00 57.38 136 SER A CA 1
ATOM 968 C C . SER A 1 136 ? 27.674 -8.336 -6.159 1.00 57.38 136 SER A C 1
ATOM 970 O O . SER A 1 136 ? 27.355 -7.512 -7.031 1.00 57.38 136 SER A O 1
ATOM 972 N N . PRO A 1 137 ? 28.961 -8.657 -5.932 1.00 52.91 137 PRO A N 1
ATOM 973 C CA . PRO A 1 137 ? 30.053 -8.110 -6.729 1.00 52.91 137 PRO A CA 1
ATOM 974 C C . PRO A 1 137 ? 29.788 -8.330 -8.226 1.00 52.91 137 PRO A C 1
ATOM 976 O O . PRO A 1 137 ? 29.593 -9.466 -8.648 1.00 52.91 137 PRO A O 1
ATOM 979 N N . GLY A 1 138 ? 29.763 -7.252 -9.019 1.00 57.19 138 GLY A N 1
ATOM 980 C CA . GLY A 1 138 ? 29.560 -7.311 -10.477 1.00 57.19 138 GLY A CA 1
ATOM 981 C C . GLY A 1 138 ? 28.128 -7.082 -10.984 1.00 57.19 138 GLY A C 1
ATOM 982 O O . GLY A 1 138 ? 27.888 -7.248 -12.175 1.00 57.19 138 GLY A O 1
ATOM 983 N N . THR A 1 139 ? 27.182 -6.686 -10.129 1.00 58.28 139 THR A N 1
ATOM 984 C CA . THR A 1 139 ? 25.794 -6.409 -10.553 1.00 58.28 139 THR A CA 1
ATOM 985 C C . THR A 1 139 ? 25.699 -5.060 -11.279 1.00 58.28 139 THR A C 1
ATOM 987 O O . THR A 1 139 ? 25.948 -4.017 -10.672 1.00 58.28 139 THR A O 1
ATOM 990 N N . VAL A 1 140 ? 25.353 -5.072 -12.571 1.00 56.50 140 VAL A N 1
ATOM 991 C CA . VAL A 1 140 ? 25.153 -3.867 -13.396 1.00 56.50 140 VAL A CA 1
ATOM 992 C C . VAL A 1 140 ? 23.661 -3.535 -13.446 1.00 56.50 140 VAL A C 1
ATOM 994 O O . VAL A 1 140 ? 22.884 -4.288 -14.023 1.00 56.50 140 VAL A O 1
ATOM 997 N N . GLY A 1 141 ? 23.285 -2.399 -12.852 1.00 60.50 141 GLY A N 1
ATOM 998 C CA . GLY A 1 141 ? 21.910 -1.893 -12.806 1.00 60.50 141 GLY A CA 1
ATOM 999 C C . GLY A 1 141 ? 21.079 -2.509 -11.679 1.00 60.50 141 GLY A C 1
ATOM 1000 O O . GLY A 1 141 ? 20.998 -3.728 -11.551 1.00 60.50 141 GLY A O 1
ATOM 1001 N N . ARG A 1 142 ? 20.460 -1.652 -10.859 1.00 74.38 142 ARG A N 1
ATOM 1002 C CA . ARG A 1 142 ? 19.413 -2.049 -9.913 1.00 74.38 142 ARG A CA 1
ATOM 1003 C C . ARG A 1 142 ? 18.107 -1.440 -10.370 1.00 74.38 142 ARG A C 1
ATOM 1005 O O . ARG A 1 142 ? 18.058 -0.261 -10.718 1.00 74.38 142 ARG A O 1
ATOM 1012 N N . GLY A 1 143 ? 17.067 -2.254 -10.393 1.00 87.12 143 GLY A N 1
ATOM 1013 C CA . GLY A 1 143 ? 15.712 -1.783 -10.615 1.00 87.12 143 GLY A CA 1
ATOM 1014 C C . GLY A 1 143 ? 14.827 -2.175 -9.450 1.00 87.12 143 GLY A C 1
ATOM 1015 O O . GLY A 1 143 ? 15.092 -3.164 -8.767 1.00 87.12 143 GLY A O 1
ATOM 1016 N N . TRP A 1 144 ? 13.742 -1.446 -9.253 1.00 91.12 144 TRP A N 1
ATOM 1017 C CA . TRP A 1 144 ? 12.670 -1.881 -8.377 1.00 91.12 144 TRP A CA 1
ATOM 1018 C C . TRP A 1 144 ? 11.309 -1.588 -9.001 1.00 91.12 144 TRP A C 1
ATOM 1020 O O . TRP A 1 144 ? 11.185 -0.740 -9.880 1.00 91.12 144 TRP A O 1
ATOM 1030 N N . ALA A 1 145 ? 10.278 -2.318 -8.591 1.00 93.06 145 ALA A N 1
ATOM 1031 C CA . ALA A 1 145 ? 8.904 -2.030 -8.993 1.00 93.06 145 ALA A CA 1
ATOM 1032 C C . ALA A 1 145 ? 7.935 -2.273 -7.836 1.00 93.06 145 ALA A C 1
ATOM 1034 O O . ALA A 1 145 ? 8.056 -3.264 -7.113 1.00 93.06 145 ALA A O 1
ATOM 1035 N N . SER A 1 146 ? 6.948 -1.387 -7.687 1.00 94.06 146 SER A N 1
ATOM 1036 C CA . SER A 1 146 ? 5.803 -1.622 -6.802 1.00 94.06 146 SER A CA 1
ATOM 1037 C C . SER A 1 146 ? 4.851 -2.622 -7.450 1.00 94.06 146 SER A C 1
ATOM 1039 O O . SER A 1 146 ? 4.503 -2.487 -8.629 1.00 94.06 146 SER A O 1
ATOM 1041 N N . ALA A 1 147 ? 4.421 -3.623 -6.689 1.00 96.06 147 ALA A N 1
ATOM 1042 C CA . ALA A 1 147 ? 3.509 -4.648 -7.160 1.00 96.06 147 ALA A CA 1
ATOM 1043 C C . ALA A 1 147 ? 2.527 -5.080 -6.064 1.00 96.06 147 ALA A C 1
ATOM 1045 O O . ALA A 1 147 ? 2.708 -4.820 -4.874 1.00 96.06 147 ALA A O 1
ATOM 1046 N N . VAL A 1 148 ? 1.469 -5.767 -6.477 1.00 96.69 148 VAL A N 1
ATOM 1047 C CA . VAL A 1 148 ? 0.417 -6.272 -5.602 1.00 96.69 148 VAL A CA 1
ATOM 1048 C C . VAL A 1 148 ? 0.251 -7.766 -5.823 1.00 96.69 148 VAL A C 1
ATOM 1050 O O . VAL A 1 148 ? -0.021 -8.225 -6.935 1.00 96.69 148 VAL A O 1
ATOM 1053 N N . VAL A 1 149 ? 0.356 -8.518 -4.731 1.00 97.00 149 VAL A N 1
ATOM 1054 C CA . VAL A 1 149 ? 0.078 -9.954 -4.692 1.00 97.00 149 VAL A CA 1
ATOM 1055 C C . VAL A 1 149 ? -1.328 -10.157 -4.147 1.00 97.00 149 VAL A C 1
ATOM 1057 O O . VAL A 1 149 ? -1.675 -9.659 -3.077 1.00 97.00 149 VAL A O 1
ATOM 1060 N N . HIS A 1 150 ? -2.163 -10.894 -4.871 1.00 96.12 150 HIS A N 1
ATOM 1061 C CA . HIS A 1 150 ? -3.494 -11.246 -4.387 1.00 96.12 150 HIS A CA 1
ATOM 1062 C C . HIS A 1 150 ? -3.406 -12.489 -3.500 1.00 96.12 150 HIS A C 1
ATOM 1064 O O . HIS A 1 150 ? -3.196 -13.596 -3.991 1.00 96.12 150 HIS A O 1
ATOM 1070 N N . VAL A 1 151 ? -3.566 -12.291 -2.193 1.00 96.62 151 VAL A N 1
ATOM 1071 C CA . VAL A 1 151 ? -3.604 -13.346 -1.173 1.00 96.62 151 VAL A CA 1
ATOM 1072 C C . VAL A 1 151 ? -5.041 -13.563 -0.688 1.00 96.62 151 VAL A C 1
ATOM 1074 O O . VAL A 1 151 ? -5.936 -12.774 -0.993 1.00 96.62 151 VAL A O 1
ATOM 1077 N N . GLU A 1 152 ? -5.283 -14.614 0.098 1.00 95.00 152 GLU A N 1
ATOM 1078 C CA . GLU A 1 152 ? -6.625 -14.951 0.608 1.00 95.00 152 GLU A CA 1
ATOM 1079 C C . GLU A 1 152 ? -7.280 -13.783 1.366 1.00 95.00 152 GLU A C 1
ATOM 1081 O O . GLU A 1 152 ? -8.477 -13.529 1.232 1.00 95.00 152 GLU A O 1
ATOM 1086 N N . ASN A 1 153 ? -6.476 -13.026 2.116 1.00 93.50 153 ASN A N 1
ATOM 1087 C CA . ASN A 1 153 ? -6.953 -11.926 2.950 1.00 93.50 153 ASN A CA 1
ATOM 1088 C C . ASN A 1 153 ? -7.073 -10.580 2.213 1.00 93.50 153 ASN A C 1
ATOM 1090 O O . ASN A 1 153 ? -7.590 -9.630 2.802 1.00 93.50 153 ASN A O 1
ATOM 1094 N N . GLY A 1 154 ? -6.609 -10.465 0.961 1.00 95.56 154 GLY A N 1
ATOM 1095 C CA . GLY A 1 154 ? -6.690 -9.226 0.183 1.00 95.56 154 GLY A CA 1
ATOM 1096 C C . GLY A 1 154 ? -5.505 -8.972 -0.752 1.00 95.56 154 GLY A C 1
ATOM 1097 O O . GLY A 1 154 ? -4.851 -9.886 -1.240 1.00 95.56 154 GLY A O 1
ATOM 1098 N N . ALA A 1 155 ? -5.259 -7.695 -1.037 1.00 96.31 155 ALA A N 1
ATOM 1099 C CA . ALA A 1 155 ? -4.185 -7.227 -1.909 1.00 96.31 155 ALA A CA 1
ATOM 1100 C C . ALA A 1 155 ? -2.943 -6.871 -1.077 1.00 96.31 155 ALA A C 1
ATOM 1102 O O . ALA A 1 155 ? -2.918 -5.829 -0.424 1.00 96.31 155 ALA A O 1
ATOM 1103 N N . LEU A 1 156 ? -1.933 -7.740 -1.082 1.00 97.38 156 LEU A N 1
ATOM 1104 C CA . LEU A 1 156 ? -0.674 -7.564 -0.365 1.00 97.38 156 LEU A CA 1
ATOM 1105 C C . LEU A 1 156 ? 0.289 -6.690 -1.191 1.00 97.38 156 LEU A C 1
ATOM 1107 O O . LEU A 1 156 ? 0.767 -7.151 -2.230 1.00 97.38 156 LEU A O 1
ATOM 1111 N N . PRO A 1 157 ? 0.611 -5.458 -0.752 1.00 96.62 157 PRO A N 1
ATOM 1112 C CA . PRO A 1 157 ? 1.584 -4.626 -1.448 1.00 96.62 157 PRO A CA 1
ATOM 1113 C C . PRO A 1 157 ? 3.005 -5.146 -1.201 1.00 96.62 157 PRO A C 1
ATOM 1115 O O . PRO A 1 157 ? 3.417 -5.340 -0.049 1.00 96.62 157 PRO A O 1
ATOM 1118 N N . VAL A 1 158 ? 3.759 -5.334 -2.282 1.00 96.69 158 VAL A N 1
ATOM 1119 C CA . VAL A 1 158 ? 5.154 -5.792 -2.278 1.00 96.69 158 VAL A CA 1
ATOM 1120 C C . VAL A 1 158 ? 6.023 -4.878 -3.145 1.00 96.69 158 VAL A C 1
ATOM 1122 O O . VAL A 1 158 ? 5.552 -4.307 -4.125 1.00 96.69 158 VAL A O 1
ATOM 1125 N N . VAL A 1 159 ? 7.306 -4.758 -2.809 1.00 95.31 159 VAL A N 1
ATOM 1126 C CA . VAL A 1 159 ? 8.313 -4.149 -3.694 1.00 95.31 159 VAL A CA 1
ATOM 1127 C C . VAL A 1 159 ? 9.186 -5.254 -4.261 1.00 95.31 159 VAL A C 1
ATOM 1129 O O . VAL A 1 159 ? 9.751 -6.047 -3.512 1.00 95.31 159 VAL A O 1
ATOM 1132 N N . LEU A 1 160 ? 9.301 -5.309 -5.580 1.00 95.06 160 LEU A N 1
ATOM 1133 C CA . LEU A 1 160 ? 10.178 -6.233 -6.288 1.00 95.06 160 LEU A CA 1
ATOM 1134 C C . LEU A 1 160 ? 11.525 -5.553 -6.515 1.00 95.06 160 LEU A C 1
ATOM 1136 O O . LEU A 1 160 ? 11.556 -4.466 -7.082 1.00 95.06 160 LEU A O 1
ATOM 1140 N N . TRP A 1 161 ? 12.613 -6.187 -6.092 1.00 92.44 161 TRP A N 1
ATOM 1141 C CA . TRP A 1 161 ? 13.983 -5.726 -6.301 1.00 92.44 161 TRP A CA 1
ATOM 1142 C C . TRP A 1 161 ? 14.654 -6.594 -7.355 1.00 92.44 161 TRP A C 1
ATOM 1144 O O . TRP A 1 161 ? 14.765 -7.810 -7.192 1.00 92.44 161 TRP A O 1
ATOM 1154 N N . PHE A 1 162 ? 15.094 -5.962 -8.433 1.00 90.94 162 PHE A N 1
ATOM 1155 C CA . PHE A 1 162 ? 15.711 -6.610 -9.575 1.00 90.94 162 PHE A CA 1
ATOM 1156 C C . PHE A 1 162 ? 17.223 -6.439 -9.497 1.00 90.94 162 PHE A C 1
ATOM 1158 O O . PHE A 1 162 ? 17.759 -5.379 -9.830 1.00 90.94 162 PHE A O 1
ATOM 1165 N N . ASP A 1 163 ? 17.895 -7.505 -9.067 1.00 84.81 163 ASP A N 1
ATOM 1166 C CA . ASP A 1 163 ? 19.350 -7.583 -9.033 1.00 84.81 163 ASP A CA 1
ATOM 1167 C C . ASP A 1 163 ? 19.841 -8.484 -10.177 1.00 84.81 163 ASP A C 1
ATOM 1169 O O . ASP A 1 163 ? 19.535 -9.678 -10.225 1.00 84.81 163 ASP A O 1
ATOM 1173 N N . GLY A 1 164 ? 20.627 -7.918 -11.095 1.00 76.25 164 GLY A N 1
ATOM 1174 C CA . GLY A 1 164 ? 21.346 -8.661 -12.135 1.00 76.25 164 GLY A CA 1
ATOM 1175 C C . GLY A 1 164 ? 20.626 -8.792 -13.479 1.00 76.25 164 GLY A C 1
ATOM 1176 O O . GLY A 1 164 ? 19.455 -8.459 -13.637 1.00 76.25 164 GLY A O 1
ATOM 1177 N N . GLU A 1 165 ? 21.359 -9.295 -14.479 1.00 73.75 165 GLU A N 1
ATOM 1178 C CA . GLU A 1 165 ? 20.918 -9.317 -15.885 1.00 73.75 165 GLU A CA 1
ATOM 1179 C C . GLU A 1 165 ? 19.633 -10.126 -16.114 1.00 73.75 165 GLU A C 1
ATOM 1181 O O . GLU A 1 165 ? 18.788 -9.722 -16.910 1.00 73.75 165 GLU A O 1
ATOM 1186 N N . ARG A 1 166 ? 19.455 -11.243 -15.395 1.00 74.56 166 ARG A N 1
ATOM 1187 C CA . ARG A 1 166 ? 18.286 -12.137 -15.542 1.00 74.56 166 ARG A CA 1
ATOM 1188 C C . ARG A 1 166 ? 16.990 -11.557 -14.983 1.00 74.56 166 ARG A C 1
ATOM 1190 O O . ARG A 1 166 ? 15.920 -12.065 -15.292 1.00 74.56 166 ARG A O 1
ATOM 1197 N N . SER A 1 167 ? 17.106 -10.504 -14.188 1.00 79.12 167 SER A N 1
ATOM 1198 C CA . SER A 1 167 ? 16.003 -9.856 -13.486 1.00 79.12 167 SER A CA 1
ATOM 1199 C C . SER A 1 167 ? 15.684 -8.497 -14.107 1.00 79.12 167 SER A C 1
ATOM 1201 O O . SER A 1 167 ? 14.866 -7.764 -13.565 1.00 79.12 167 SER A O 1
ATOM 1203 N N . THR A 1 168 ? 16.352 -8.118 -15.203 1.00 79.69 168 THR A N 1
ATOM 1204 C CA . THR A 1 168 ? 16.239 -6.768 -15.758 1.00 79.69 168 THR A CA 1
ATOM 1205 C C . THR A 1 168 ? 14.798 -6.457 -16.167 1.00 79.69 168 THR A C 1
ATOM 1207 O O . THR A 1 168 ? 14.186 -7.237 -16.903 1.00 79.69 168 THR A O 1
ATOM 1210 N N . PRO A 1 169 ? 14.237 -5.324 -15.703 1.00 83.19 169 PRO A N 1
ATOM 1211 C CA . PRO A 1 169 ? 12.912 -4.912 -16.116 1.00 83.19 169 PRO A CA 1
ATOM 1212 C C . PRO A 1 169 ? 12.813 -4.791 -17.633 1.00 83.19 169 PRO A C 1
ATOM 1214 O O . PRO A 1 169 ? 13.567 -4.053 -18.265 1.00 83.19 169 PRO A O 1
ATOM 1217 N N . ASP A 1 170 ? 11.868 -5.517 -18.221 1.00 83.19 170 ASP A N 1
ATOM 1218 C CA . ASP A 1 170 ? 11.557 -5.391 -19.640 1.00 83.19 170 ASP A CA 1
ATOM 1219 C C . ASP A 1 170 ? 10.782 -4.077 -19.856 1.00 83.19 170 ASP A C 1
ATOM 1221 O O . ASP A 1 170 ? 9.858 -3.764 -19.105 1.00 83.19 170 ASP A O 1
ATOM 1225 N N . ALA A 1 171 ? 11.129 -3.310 -20.894 1.00 76.44 171 ALA A N 1
ATOM 1226 C CA . ALA A 1 171 ? 10.490 -2.034 -21.236 1.00 76.44 171 ALA A CA 1
ATOM 1227 C C . ALA A 1 171 ? 8.958 -2.120 -21.404 1.00 76.44 171 ALA A C 1
ATOM 1229 O O . ALA A 1 171 ? 8.251 -1.125 -21.244 1.00 76.44 171 ALA A O 1
ATOM 1230 N N . ALA A 1 172 ? 8.421 -3.303 -21.701 1.00 80.88 172 ALA A N 1
ATOM 1231 C CA . ALA A 1 172 ? 6.980 -3.532 -21.780 1.00 80.88 172 ALA A CA 1
ATOM 1232 C C . ALA A 1 172 ? 6.313 -3.835 -20.417 1.00 80.88 172 ALA A C 1
ATOM 1234 O O . ALA A 1 172 ? 5.118 -4.123 -20.364 1.00 80.88 172 ALA A O 1
ATOM 1235 N N . TRP A 1 173 ? 7.045 -3.777 -19.299 1.00 89.62 173 TRP A N 1
ATOM 1236 C CA . TRP A 1 173 ? 6.453 -3.800 -17.961 1.00 89.62 173 TRP A CA 1
ATOM 1237 C C . TRP A 1 173 ? 5.818 -2.454 -17.627 1.00 89.62 173 TRP A C 1
ATOM 1239 O O . TRP A 1 173 ? 6.473 -1.415 -17.596 1.00 89.62 173 TRP A O 1
ATOM 1249 N N . ALA A 1 174 ? 4.520 -2.501 -17.354 1.00 90.12 174 ALA A N 1
ATOM 1250 C CA . ALA A 1 174 ? 3.688 -1.347 -17.066 1.00 90.12 174 ALA A CA 1
ATOM 1251 C C . ALA A 1 174 ? 2.709 -1.672 -15.928 1.00 90.12 174 ALA A C 1
ATOM 1253 O O . ALA A 1 174 ? 2.469 -2.856 -15.659 1.00 90.12 174 ALA A O 1
ATOM 1254 N N . PRO A 1 175 ? 2.099 -0.656 -15.294 1.00 89.62 175 PRO A N 1
ATOM 1255 C CA . PRO A 1 175 ? 1.002 -0.863 -14.356 1.00 89.62 175 PRO A CA 1
ATOM 1256 C C . PRO A 1 175 ? -0.079 -1.782 -14.942 1.00 89.62 175 PRO A C 1
ATOM 1258 O O . PRO A 1 175 ? -0.508 -1.615 -16.084 1.00 89.62 175 PRO A O 1
ATOM 1261 N N . GLY A 1 176 ? -0.501 -2.774 -14.162 1.00 89.31 176 GLY A N 1
ATOM 1262 C CA . GLY A 1 176 ? -1.447 -3.812 -14.568 1.00 89.31 176 GLY A CA 1
ATOM 1263 C C . GLY A 1 176 ? -0.820 -5.048 -15.225 1.00 89.31 176 GLY A C 1
ATOM 1264 O O . GLY A 1 176 ? -1.540 -6.018 -15.464 1.00 89.31 176 GLY A O 1
ATOM 1265 N N . ALA A 1 177 ? 0.488 -5.063 -15.506 1.00 90.88 177 ALA A N 1
ATOM 1266 C CA . ALA A 1 177 ? 1.160 -6.251 -16.032 1.00 90.88 177 ALA A CA 1
ATOM 1267 C C . ALA A 1 177 ? 1.243 -7.357 -14.970 1.00 90.88 177 ALA A C 1
ATOM 1269 O O . ALA A 1 177 ? 1.676 -7.112 -13.843 1.00 90.88 177 ALA A O 1
ATOM 1270 N N . SER A 1 178 ? 0.862 -8.581 -15.345 1.00 93.19 178 SER A N 1
ATOM 1271 C CA . SER A 1 178 ? 0.946 -9.756 -14.474 1.00 93.19 178 SER A CA 1
ATOM 1272 C C . SER A 1 178 ? 2.277 -10.488 -14.660 1.00 93.19 178 SER A C 1
ATOM 1274 O O . SER A 1 178 ? 2.670 -10.839 -15.777 1.00 93.19 178 SER A O 1
ATOM 1276 N N . LEU A 1 179 ? 2.962 -10.766 -13.556 1.00 95.25 179 LEU A N 1
ATOM 1277 C CA . LEU A 1 179 ? 4.269 -11.417 -13.515 1.00 95.25 179 LEU A CA 1
ATOM 1278 C C . LEU A 1 179 ? 4.204 -12.655 -12.615 1.00 95.25 179 LEU A C 1
ATOM 1280 O O . LEU A 1 179 ? 3.604 -12.606 -11.545 1.00 95.25 179 LEU A O 1
ATOM 1284 N N . ALA A 1 180 ? 4.836 -13.749 -13.031 1.00 96.38 180 ALA A N 1
ATOM 1285 C CA . ALA A 1 180 ? 5.207 -14.851 -12.153 1.00 96.38 180 ALA A CA 1
ATOM 1286 C C . ALA A 1 180 ? 6.616 -14.565 -11.637 1.00 96.38 180 ALA A C 1
ATOM 1288 O O . ALA A 1 180 ? 7.561 -14.476 -12.418 1.00 96.38 180 ALA A O 1
ATOM 1289 N N . VAL A 1 181 ? 6.745 -14.381 -10.331 1.00 96.50 181 VAL A N 1
ATOM 1290 C CA . VAL A 1 181 ? 7.990 -14.001 -9.668 1.00 96.50 181 VAL A CA 1
ATOM 1291 C C . VAL A 1 181 ? 8.408 -15.129 -8.741 1.00 96.50 181 VAL A C 1
ATOM 1293 O O . VAL A 1 181 ? 7.586 -15.657 -7.996 1.00 96.50 181 VAL A O 1
ATOM 1296 N N . ALA A 1 182 ? 9.690 -15.474 -8.767 1.00 97.06 182 ALA A N 1
ATOM 1297 C CA . ALA A 1 182 ? 10.332 -16.285 -7.746 1.00 97.06 182 ALA A CA 1
ATOM 1298 C C . ALA A 1 182 ? 11.468 -15.479 -7.117 1.00 97.06 182 ALA A C 1
ATOM 1300 O O . ALA A 1 182 ? 12.277 -14.873 -7.826 1.00 97.06 182 ALA A O 1
ATOM 1301 N N . GLY A 1 183 ? 11.521 -15.447 -5.789 1.00 96.00 183 GLY A N 1
ATOM 1302 C CA . GLY A 1 183 ? 12.551 -14.693 -5.091 1.00 96.00 183 GLY A CA 1
ATOM 1303 C C . GLY A 1 183 ? 12.483 -14.813 -3.581 1.00 96.00 183 GLY A C 1
ATOM 1304 O O . GLY A 1 183 ? 11.540 -15.369 -3.021 1.00 96.00 183 GLY A O 1
ATOM 1305 N N . THR A 1 184 ? 13.489 -14.260 -2.917 1.00 96.06 184 THR A N 1
ATOM 1306 C CA . THR A 1 184 ? 13.582 -14.268 -1.457 1.00 96.06 184 THR A CA 1
ATOM 1307 C C . THR A 1 184 ? 12.833 -13.063 -0.884 1.00 96.06 184 THR A C 1
ATOM 1309 O O . THR A 1 184 ? 13.163 -11.914 -1.192 1.00 96.06 184 THR A O 1
ATOM 1312 N N . ALA A 1 185 ? 11.813 -13.312 -0.060 1.00 96.25 185 ALA A N 1
ATOM 1313 C CA . ALA A 1 185 ? 11.044 -12.259 0.600 1.00 96.25 185 ALA A CA 1
ATOM 1314 C C . ALA A 1 185 ? 11.786 -11.720 1.831 1.00 96.25 185 ALA A C 1
ATOM 1316 O O . ALA A 1 185 ? 12.458 -12.458 2.539 1.00 96.25 185 ALA A O 1
ATOM 1317 N N . VAL A 1 186 ? 11.630 -10.431 2.116 1.00 95.25 186 VAL A N 1
ATOM 1318 C CA . VAL A 1 186 ? 12.145 -9.767 3.314 1.00 95.25 186 VAL A CA 1
ATOM 1319 C C . VAL A 1 186 ? 11.083 -8.821 3.842 1.00 95.25 186 VAL A C 1
ATOM 1321 O O . VAL A 1 186 ? 10.454 -8.070 3.095 1.00 95.25 186 VAL A O 1
ATOM 1324 N N . ARG A 1 187 ? 10.860 -8.863 5.152 1.00 94.81 187 ARG A N 1
ATOM 1325 C CA . ARG A 1 187 ? 9.874 -8.011 5.808 1.00 94.81 187 ARG A CA 1
ATOM 1326 C C . ARG A 1 187 ? 10.357 -6.564 5.838 1.00 94.81 187 ARG A C 1
ATOM 1328 O O . ARG A 1 187 ? 11.473 -6.298 6.273 1.00 94.81 187 ARG A O 1
ATOM 1335 N N . LEU A 1 188 ? 9.497 -5.640 5.418 1.00 91.88 188 LEU A N 1
ATOM 1336 C CA . LEU A 1 188 ? 9.770 -4.206 5.493 1.00 91.88 188 LEU A CA 1
ATOM 1337 C C . LEU A 1 188 ? 9.215 -3.603 6.785 1.00 91.88 188 LEU A C 1
ATOM 1339 O O . LEU A 1 188 ? 8.364 -4.182 7.469 1.00 91.88 188 LEU A O 1
ATOM 1343 N N . GLU A 1 189 ? 9.701 -2.410 7.115 1.00 87.81 189 GLU A N 1
ATOM 1344 C CA . GLU A 1 189 ? 9.227 -1.649 8.266 1.00 87.81 189 GLU A CA 1
ATOM 1345 C C . GLU A 1 189 ? 7.742 -1.279 8.135 1.00 87.81 189 GLU A C 1
ATOM 1347 O O . GLU A 1 189 ? 7.208 -1.093 7.040 1.00 87.81 189 GLU A O 1
ATOM 1352 N N . ALA A 1 190 ? 7.057 -1.115 9.270 1.00 80.25 190 ALA A N 1
ATOM 1353 C CA . ALA A 1 190 ? 5.626 -0.800 9.294 1.00 80.25 190 ALA A CA 1
ATOM 1354 C C . ALA A 1 190 ? 5.274 0.538 8.610 1.00 80.25 190 ALA A C 1
ATOM 1356 O O . ALA A 1 190 ? 4.139 0.704 8.172 1.00 80.25 190 ALA A O 1
ATOM 1357 N N . GLY A 1 191 ? 6.237 1.463 8.508 1.00 78.44 191 GLY A N 1
ATOM 1358 C CA . GLY A 1 191 ? 6.090 2.738 7.800 1.00 78.44 191 GLY A CA 1
ATOM 1359 C C . GLY A 1 191 ? 6.289 2.658 6.282 1.00 78.44 191 GLY A C 1
ATOM 1360 O O . GLY A 1 191 ? 6.039 3.645 5.597 1.00 78.44 191 GLY A O 1
ATOM 1361 N N . SER A 1 192 ? 6.728 1.514 5.743 1.00 85.69 192 SER A N 1
ATOM 1362 C CA . SER A 1 192 ? 6.919 1.341 4.302 1.00 85.69 192 SER A CA 1
ATOM 1363 C C . SER A 1 192 ? 5.582 1.170 3.571 1.00 85.69 192 SER A C 1
ATOM 1365 O O . SER A 1 192 ? 4.655 0.519 4.071 1.00 85.69 192 SER A O 1
ATOM 1367 N N . SER A 1 193 ? 5.497 1.704 2.349 1.00 85.75 193 SER A N 1
ATOM 1368 C CA . SER A 1 193 ? 4.338 1.546 1.459 1.00 85.75 193 SER A CA 1
ATOM 1369 C C . SER A 1 193 ? 4.030 0.073 1.162 1.00 85.75 193 SER A C 1
ATOM 1371 O O . SER A 1 193 ? 2.862 -0.304 1.072 1.00 85.75 193 SER A O 1
ATOM 1373 N N . ALA A 1 194 ? 5.046 -0.792 1.145 1.00 92.81 194 ALA A N 1
ATOM 1374 C CA . ALA A 1 194 ? 4.903 -2.235 0.989 1.00 92.81 194 ALA A CA 1
ATOM 1375 C C . ALA A 1 194 ? 5.155 -2.997 2.292 1.00 92.81 194 ALA A C 1
ATOM 1377 O O . ALA A 1 194 ? 5.878 -2.544 3.176 1.00 92.81 194 ALA A O 1
ATOM 1378 N N . ALA A 1 195 ? 4.539 -4.172 2.416 1.00 93.81 195 ALA A N 1
ATOM 1379 C CA . ALA A 1 195 ? 4.736 -5.052 3.567 1.00 93.81 195 ALA A CA 1
ATOM 1380 C C . ALA A 1 195 ? 6.025 -5.871 3.463 1.00 93.81 195 ALA A C 1
ATOM 1382 O O . ALA A 1 195 ? 6.685 -6.125 4.472 1.00 93.81 195 ALA A O 1
ATOM 1383 N N . TYR A 1 196 ? 6.377 -6.256 2.237 1.00 96.31 196 TYR A N 1
ATOM 1384 C CA . TYR A 1 196 ? 7.531 -7.090 1.938 1.00 96.31 196 TYR A CA 1
ATOM 1385 C C . TYR A 1 196 ? 8.299 -6.525 0.745 1.00 96.31 196 TYR A C 1
ATOM 1387 O O . TYR A 1 196 ? 7.708 -6.022 -0.211 1.00 96.31 196 TYR A O 1
ATOM 1395 N N . GLY A 1 197 ? 9.621 -6.631 0.808 1.00 95.31 197 GLY A N 1
ATOM 1396 C CA . GLY A 1 197 ? 10.508 -6.534 -0.338 1.00 95.31 197 GLY A CA 1
ATOM 1397 C C . GLY A 1 197 ? 10.811 -7.944 -0.826 1.00 95.31 197 GLY A C 1
ATOM 1398 O O . GLY A 1 197 ? 10.965 -8.849 -0.013 1.00 95.31 197 GLY A O 1
ATOM 1399 N N . VAL A 1 198 ? 10.891 -8.158 -2.131 1.00 95.62 198 VAL A N 1
ATOM 1400 C CA . VAL A 1 198 ? 11.243 -9.454 -2.713 1.00 95.62 198 VAL A CA 1
ATOM 1401 C C . VAL A 1 198 ? 12.457 -9.260 -3.595 1.00 95.62 198 VAL A C 1
ATOM 1403 O O . VAL A 1 198 ? 12.380 -8.543 -4.589 1.00 95.62 198 VAL A O 1
ATOM 1406 N N . ARG A 1 199 ? 13.573 -9.902 -3.243 1.00 93.31 199 ARG A N 1
ATOM 1407 C CA . ARG A 1 199 ? 14.736 -9.974 -4.126 1.00 93.31 199 ARG A CA 1
ATOM 1408 C C . ARG A 1 199 ? 14.432 -10.987 -5.218 1.00 93.31 199 ARG A C 1
ATOM 1410 O O . ARG A 1 199 ? 14.347 -12.183 -4.944 1.00 93.31 199 ARG A O 1
ATOM 1417 N N . VAL A 1 200 ? 14.213 -10.491 -6.427 1.00 94.69 200 VAL A N 1
ATOM 1418 C CA . VAL A 1 200 ? 13.785 -11.288 -7.573 1.00 94.69 200 VAL A CA 1
ATOM 1419 C C . VAL A 1 200 ? 14.957 -12.116 -8.087 1.00 94.69 200 VAL A C 1
ATOM 1421 O O . VAL A 1 200 ? 16.008 -11.578 -8.427 1.00 94.69 200 VAL A O 1
ATOM 1424 N N . GLU A 1 201 ? 14.755 -13.429 -8.151 1.00 93.62 201 GLU A N 1
ATOM 1425 C CA . GLU A 1 201 ? 15.704 -14.393 -8.719 1.00 93.62 201 GLU A CA 1
ATOM 1426 C C . GLU A 1 201 ? 15.283 -14.821 -10.126 1.00 93.62 201 GLU A C 1
ATOM 1428 O O . GLU A 1 201 ? 16.125 -15.005 -11.006 1.00 93.62 201 GLU A O 1
ATOM 1433 N N . ASN A 1 202 ? 13.973 -14.978 -10.334 1.00 93.75 202 ASN A N 1
ATOM 1434 C CA . ASN A 1 202 ? 13.383 -15.243 -11.636 1.00 93.75 202 ASN A CA 1
ATOM 1435 C C . ASN A 1 202 ? 12.065 -14.479 -11.797 1.00 93.75 202 ASN A C 1
ATOM 1437 O O . ASN A 1 202 ? 11.298 -14.319 -10.844 1.00 93.75 202 ASN A O 1
ATOM 1441 N N . VAL A 1 203 ? 11.798 -14.030 -13.018 1.00 95.12 203 VAL A N 1
ATOM 1442 C CA . VAL A 1 203 ? 10.593 -13.290 -13.371 1.00 95.12 203 VAL A CA 1
ATOM 1443 C C . VAL A 1 203 ? 10.169 -13.627 -14.789 1.00 95.12 203 VAL A C 1
ATOM 1445 O O . VAL A 1 203 ? 10.891 -13.391 -15.753 1.00 95.12 203 VAL A O 1
ATOM 1448 N N . ASP A 1 204 ? 8.954 -14.141 -14.905 1.00 94.31 204 ASP A N 1
ATOM 1449 C CA . ASP A 1 204 ? 8.336 -14.504 -16.168 1.00 94.31 204 ASP A CA 1
ATOM 1450 C C . ASP A 1 204 ? 7.039 -13.716 -16.346 1.00 94.31 204 ASP A C 1
ATOM 1452 O O . ASP A 1 204 ? 6.263 -13.511 -15.408 1.00 94.31 204 ASP A O 1
ATOM 1456 N N . ARG A 1 205 ? 6.755 -13.270 -17.571 1.00 90.69 205 ARG A N 1
ATOM 1457 C CA . ARG A 1 205 ? 5.451 -12.667 -17.868 1.00 90.69 205 ARG A CA 1
ATOM 1458 C C . ARG A 1 205 ? 4.379 -13.739 -17.840 1.00 90.69 205 ARG A C 1
ATOM 1460 O O . ARG A 1 205 ? 4.498 -14.768 -18.503 1.00 90.69 205 ARG A O 1
ATOM 1467 N N . THR A 1 206 ? 3.290 -13.455 -17.140 1.00 91.50 206 THR A N 1
ATOM 1468 C CA . THR A 1 206 ? 2.099 -14.301 -17.204 1.00 91.50 206 THR A CA 1
ATOM 1469 C C . THR A 1 206 ? 1.103 -13.700 -18.176 1.00 91.50 206 THR A C 1
ATOM 1471 O O . THR A 1 206 ? 0.949 -12.482 -18.279 1.00 91.50 206 THR A O 1
ATOM 1474 N N . ALA A 1 207 ? 0.426 -14.564 -18.931 1.00 85.69 207 ALA A N 1
ATOM 1475 C CA . ALA A 1 207 ? -0.651 -14.109 -19.789 1.00 85.69 207 ALA A CA 1
ATOM 1476 C C . ALA A 1 207 ? -1.774 -13.530 -18.909 1.00 85.69 207 ALA A C 1
ATOM 1478 O O . ALA A 1 207 ? -2.217 -14.208 -17.973 1.00 85.69 207 ALA A O 1
ATOM 1479 N N . PRO A 1 208 ? -2.264 -12.312 -19.196 1.00 81.50 208 PRO A N 1
ATOM 1480 C CA . PRO A 1 208 ? -3.344 -11.718 -18.426 1.00 81.50 208 PRO A CA 1
ATOM 1481 C C . PRO A 1 208 ? -4.581 -12.621 -18.449 1.00 81.50 208 PRO A C 1
ATOM 1483 O O . PRO A 1 208 ? -5.008 -13.111 -19.501 1.00 81.50 208 PRO A O 1
ATOM 1486 N N . ARG A 1 209 ? -5.183 -12.838 -17.277 1.00 83.94 209 ARG A N 1
ATOM 1487 C CA . ARG A 1 209 ? -6.381 -13.673 -17.145 1.00 83.94 209 ARG A CA 1
ATOM 1488 C C . ARG A 1 209 ? -7.651 -12.856 -17.397 1.00 83.94 209 ARG A C 1
ATOM 1490 O O . ARG A 1 209 ? -7.839 -11.763 -16.870 1.00 83.94 209 ARG A O 1
ATOM 1497 N N . GLY A 1 210 ? -8.566 -13.425 -18.181 1.00 86.88 210 GLY A N 1
ATOM 1498 C CA . GLY A 1 210 ? -9.877 -12.833 -18.461 1.00 86.88 210 GLY A CA 1
ATOM 1499 C C . GLY A 1 210 ? -9.875 -11.744 -19.541 1.00 86.88 210 GLY A C 1
ATOM 1500 O O . GLY A 1 210 ? -8.882 -11.485 -20.220 1.00 86.88 210 GLY A O 1
ATOM 1501 N N . VAL A 1 211 ? -11.046 -11.146 -19.772 1.00 85.25 211 VAL A N 1
ATOM 1502 C CA . VAL A 1 211 ? -11.225 -10.073 -20.772 1.00 85.25 211 VAL A CA 1
ATOM 1503 C C . VAL A 1 211 ? -10.713 -8.739 -20.233 1.00 85.25 211 VAL A C 1
ATOM 1505 O O . VAL A 1 211 ? -9.980 -8.045 -20.928 1.00 85.25 211 VAL A O 1
ATOM 1508 N N . LEU A 1 212 ? -11.052 -8.416 -18.981 1.00 83.88 212 LEU A N 1
ATOM 1509 C CA . LEU A 1 212 ? -10.607 -7.186 -18.324 1.00 83.88 212 LEU A CA 1
ATOM 1510 C C . LEU A 1 212 ? -9.083 -7.142 -18.182 1.00 83.88 212 LEU A C 1
ATOM 1512 O O . LEU A 1 212 ? -8.493 -6.142 -18.564 1.00 83.88 212 LEU A O 1
ATOM 1516 N N . GLY A 1 213 ? -8.455 -8.239 -17.742 1.00 81.19 213 GLY A N 1
ATOM 1517 C CA . GLY A 1 213 ? -6.996 -8.315 -17.609 1.00 81.19 213 GLY A CA 1
ATOM 1518 C C . GLY A 1 213 ? -6.262 -8.104 -18.935 1.00 81.19 213 GLY A C 1
ATOM 1519 O O . GLY A 1 213 ? -5.225 -7.450 -18.979 1.00 81.19 213 GLY A O 1
ATOM 1520 N N . ARG A 1 214 ? -6.815 -8.621 -20.042 1.00 83.62 214 ARG A N 1
ATOM 1521 C CA . ARG A 1 214 ? -6.266 -8.368 -21.382 1.00 83.62 214 ARG A CA 1
ATOM 1522 C C . ARG A 1 214 ? -6.381 -6.898 -21.758 1.00 83.62 214 ARG A C 1
ATOM 1524 O O . ARG A 1 214 ? -5.390 -6.310 -22.158 1.00 83.62 214 ARG A O 1
ATOM 1531 N N . ALA A 1 215 ? -7.556 -6.295 -21.578 1.00 84.50 215 ALA A N 1
ATOM 1532 C CA . ALA A 1 215 ? -7.744 -4.880 -21.878 1.00 84.50 215 ALA A CA 1
ATOM 1533 C C . ALA A 1 215 ? -6.788 -3.991 -21.064 1.00 84.50 215 ALA A C 1
ATOM 1535 O O . ALA A 1 215 ? -6.152 -3.110 -21.633 1.00 84.50 215 ALA A O 1
ATOM 1536 N N . THR A 1 216 ? -6.633 -4.241 -19.759 1.00 83.19 216 THR A N 1
ATOM 1537 C CA . THR A 1 216 ? -5.706 -3.475 -18.911 1.00 83.19 216 THR A CA 1
ATOM 1538 C C . THR A 1 216 ? -4.251 -3.656 -19.327 1.00 83.19 216 THR A C 1
ATOM 1540 O O . THR A 1 216 ? -3.516 -2.676 -19.341 1.00 83.19 216 THR A O 1
ATOM 1543 N N . ALA A 1 217 ? -3.841 -4.868 -19.717 1.00 80.62 217 ALA A N 1
ATOM 1544 C CA . ALA A 1 217 ? -2.488 -5.121 -20.209 1.00 80.62 217 ALA A CA 1
ATOM 1545 C C . ALA A 1 217 ? -2.196 -4.369 -21.521 1.00 80.62 217 ALA A C 1
ATOM 1547 O O . ALA A 1 217 ? -1.137 -3.762 -21.646 1.00 80.62 217 ALA A O 1
ATOM 1548 N N . GLU A 1 218 ? -3.146 -4.343 -22.461 1.00 85.38 218 GLU A N 1
ATOM 1549 C CA . GLU A 1 218 ? -3.020 -3.589 -23.720 1.00 85.38 218 GLU A CA 1
ATOM 1550 C C . GLU A 1 218 ? -2.914 -2.076 -23.470 1.00 85.38 218 GLU A C 1
ATOM 1552 O O . GLU A 1 218 ? -2.048 -1.403 -24.032 1.00 85.38 218 GLU A O 1
ATOM 1557 N N . PHE A 1 219 ? -3.750 -1.527 -22.578 1.00 85.56 219 PHE A N 1
ATOM 1558 C CA . PHE A 1 219 ? -3.649 -0.118 -22.181 1.00 85.56 219 PHE A CA 1
ATOM 1559 C C . PHE A 1 219 ? -2.323 0.188 -21.477 1.00 85.56 219 PHE A C 1
ATOM 1561 O O . PHE A 1 219 ? -1.727 1.231 -21.742 1.00 85.56 219 PHE A O 1
ATOM 1568 N N . GLY A 1 220 ? -1.849 -0.714 -20.615 1.00 82.75 220 GLY A N 1
ATOM 1569 C CA . GLY A 1 220 ? -0.553 -0.592 -19.950 1.00 82.75 220 GLY A CA 1
ATOM 1570 C C . GLY A 1 220 ? 0.605 -0.580 -20.946 1.00 82.75 220 GLY A C 1
ATOM 1571 O O . GLY A 1 220 ? 1.478 0.282 -20.861 1.00 82.75 220 GLY A O 1
ATOM 1572 N N . TYR A 1 221 ? 0.578 -1.467 -21.941 1.00 83.06 221 TYR A N 1
ATOM 1573 C CA . TYR A 1 221 ? 1.576 -1.504 -23.009 1.00 83.06 221 TYR A CA 1
ATOM 1574 C C . TYR A 1 221 ? 1.590 -0.199 -23.817 1.00 83.06 221 TYR A C 1
ATOM 1576 O O . TYR A 1 221 ? 2.639 0.429 -23.952 1.00 83.06 221 TYR A O 1
ATOM 1584 N N . ALA A 1 222 ? 0.421 0.268 -24.271 1.00 86.75 222 ALA A N 1
ATOM 1585 C CA . ALA A 1 222 ? 0.304 1.531 -24.999 1.00 86.75 222 ALA A CA 1
ATOM 1586 C C . ALA A 1 222 ? 0.778 2.733 -24.161 1.00 86.75 222 ALA A C 1
ATOM 1588 O O . ALA A 1 222 ? 1.428 3.642 -24.678 1.00 86.75 222 ALA A O 1
ATOM 1589 N N . ALA A 1 223 ? 0.490 2.734 -22.856 1.00 84.38 223 ALA A N 1
ATOM 1590 C CA . ALA A 1 223 ? 0.980 3.756 -21.937 1.00 84.38 223 ALA A CA 1
ATOM 1591 C C . ALA A 1 223 ? 2.506 3.694 -21.762 1.00 84.38 223 ALA A C 1
ATOM 1593 O O . ALA A 1 223 ? 3.142 4.747 -21.703 1.00 84.38 223 ALA A O 1
ATOM 1594 N N . SER A 1 224 ? 3.100 2.496 -21.718 1.00 82.06 224 SER A N 1
ATOM 1595 C CA . SER A 1 224 ? 4.557 2.330 -21.662 1.00 82.06 224 SER A CA 1
ATOM 1596 C C . SER A 1 224 ? 5.234 2.838 -22.931 1.00 82.06 224 SER A C 1
ATOM 1598 O O . SER A 1 224 ? 6.186 3.613 -22.846 1.00 82.06 224 SER A O 1
ATOM 1600 N N . GLU A 1 225 ? 4.710 2.488 -24.111 1.00 86.62 225 GLU A N 1
ATOM 1601 C CA . GLU A 1 225 ? 5.230 3.000 -25.384 1.00 86.62 225 GLU A CA 1
ATOM 1602 C C . GLU A 1 225 ? 5.129 4.523 -25.460 1.00 86.62 225 GLU A C 1
ATOM 1604 O O . GLU A 1 225 ? 6.095 5.187 -25.838 1.00 86.62 225 GLU A O 1
ATOM 1609 N N . LEU A 1 226 ? 3.992 5.093 -25.052 1.00 85.94 226 LEU A N 1
ATOM 1610 C CA . LEU A 1 226 ? 3.827 6.540 -24.998 1.00 85.94 226 LEU A CA 1
ATOM 1611 C C . LEU A 1 226 ? 4.835 7.170 -24.030 1.00 85.94 226 LEU A C 1
ATOM 1613 O O . LEU A 1 226 ? 5.505 8.131 -24.398 1.00 85.94 226 LEU A O 1
ATOM 1617 N N . ARG A 1 227 ? 4.987 6.625 -22.818 1.00 82.06 227 ARG A N 1
ATOM 1618 C CA . ARG A 1 227 ? 5.940 7.122 -21.814 1.00 82.06 227 ARG A CA 1
ATOM 1619 C C . ARG A 1 227 ? 7.377 7.056 -22.329 1.00 82.06 227 ARG A C 1
ATOM 1621 O O . ARG A 1 227 ? 8.093 8.049 -22.238 1.00 82.06 227 ARG A O 1
ATOM 1628 N N . SER A 1 228 ? 7.783 5.927 -22.905 1.00 81.44 228 SER A N 1
ATOM 1629 C CA . SER A 1 228 ? 9.106 5.745 -23.508 1.00 81.44 228 SER A CA 1
ATOM 1630 C C . SER A 1 228 ? 9.331 6.724 -24.665 1.00 81.44 228 SER A C 1
ATOM 1632 O O . SER A 1 228 ? 10.346 7.417 -24.695 1.00 81.44 228 SER A O 1
ATOM 1634 N N . GLY A 1 229 ? 8.349 6.876 -25.558 1.00 85.69 229 GLY A N 1
ATOM 1635 C CA . GLY A 1 229 ? 8.413 7.810 -26.681 1.00 85.69 229 GLY A CA 1
ATOM 1636 C C . GLY A 1 229 ? 8.504 9.274 -26.246 1.00 85.69 229 GLY A C 1
ATOM 1637 O O . GLY A 1 229 ? 9.287 10.034 -26.820 1.00 85.69 229 GLY A O 1
ATOM 1638 N N . LEU A 1 230 ? 7.753 9.672 -25.213 1.00 83.31 230 LEU A N 1
ATOM 1639 C CA . LEU A 1 230 ? 7.828 11.016 -24.634 1.00 83.31 230 LEU A CA 1
ATOM 1640 C C . LEU A 1 230 ? 9.173 11.247 -23.937 1.00 83.31 230 LEU A C 1
ATOM 1642 O O . LEU A 1 230 ? 9.759 12.308 -24.135 1.00 83.31 230 LEU A O 1
ATOM 1646 N N . ARG A 1 231 ? 9.704 10.258 -23.205 1.00 79.38 231 ARG A N 1
ATOM 1647 C CA . ARG A 1 231 ? 11.038 10.325 -22.583 1.00 79.38 231 ARG A CA 1
ATOM 1648 C C . ARG A 1 231 ? 12.129 10.524 -23.638 1.00 79.38 231 ARG A C 1
ATOM 1650 O O . ARG A 1 231 ? 12.859 11.508 -23.585 1.00 79.38 231 ARG A O 1
ATOM 1657 N N . SER A 1 232 ? 12.162 9.684 -24.672 1.00 82.94 232 SER A N 1
ATOM 1658 C CA . SER A 1 232 ? 13.120 9.815 -25.782 1.00 82.94 232 SER A CA 1
ATOM 1659 C C . SER A 1 232 ? 12.921 11.087 -26.622 1.00 82.94 232 SER A C 1
ATOM 1661 O O . SER A 1 232 ? 13.831 11.537 -27.324 1.00 82.94 232 SER A O 1
ATOM 1663 N N . ALA A 1 233 ? 11.724 11.680 -26.626 1.00 84.81 233 ALA A N 1
ATOM 1664 C CA . ALA A 1 233 ? 11.500 12.995 -27.224 1.00 84.81 233 ALA A CA 1
ATOM 1665 C C . ALA A 1 233 ? 12.040 14.125 -26.333 1.00 84.81 233 ALA A C 1
ATOM 1667 O O . ALA A 1 233 ? 12.678 15.036 -26.857 1.00 84.81 233 ALA A O 1
ATOM 1668 N N . ALA A 1 234 ? 11.834 14.044 -25.016 1.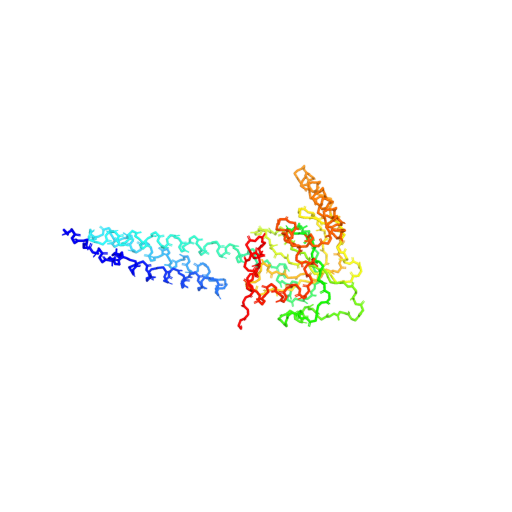00 81.62 234 ALA A N 1
ATOM 1669 C CA . ALA A 1 234 ? 12.310 15.022 -24.043 1.00 81.62 234 ALA A CA 1
ATOM 1670 C C . ALA A 1 234 ? 13.844 15.080 -23.980 1.00 81.62 234 ALA A C 1
ATOM 1672 O O . ALA A 1 234 ? 14.402 16.172 -24.005 1.00 81.62 234 ALA A O 1
ATOM 1673 N N . GLU A 1 235 ? 14.529 13.934 -24.031 1.00 80.88 235 GLU A N 1
ATOM 1674 C CA . GLU A 1 235 ? 16.002 13.851 -24.085 1.00 80.88 235 GLU A CA 1
ATOM 1675 C C . GLU A 1 235 ? 16.616 14.625 -25.267 1.00 80.88 235 GLU A C 1
ATOM 1677 O O . GLU A 1 235 ? 17.772 15.043 -25.221 1.00 80.88 235 GLU A O 1
ATOM 1682 N N . ARG A 1 236 ? 15.847 14.846 -26.342 1.00 86.00 236 ARG A N 1
ATOM 1683 C CA . ARG A 1 236 ? 16.296 15.587 -27.531 1.00 86.00 236 ARG A CA 1
ATOM 1684 C C . ARG A 1 236 ? 16.070 17.097 -27.437 1.00 86.00 236 ARG A C 1
ATOM 1686 O O . ARG A 1 236 ? 16.509 17.818 -28.333 1.00 86.00 236 ARG A O 1
ATOM 1693 N N . VAL A 1 237 ? 15.387 17.585 -26.400 1.00 85.50 237 VAL A N 1
ATOM 1694 C CA . VAL A 1 237 ? 15.020 18.997 -26.241 1.00 85.50 237 VAL A CA 1
ATOM 1695 C C . VAL A 1 237 ? 15.682 19.564 -24.977 1.00 85.50 237 VAL A C 1
ATOM 1697 O O . VAL A 1 237 ? 15.225 19.281 -23.870 1.00 85.50 237 VAL A O 1
ATOM 1700 N N . PRO A 1 238 ? 16.732 20.399 -25.106 1.00 82.25 238 PRO A N 1
ATOM 1701 C CA . PRO A 1 238 ? 17.381 21.033 -23.959 1.00 82.25 238 PRO A CA 1
ATOM 1702 C C . PRO A 1 238 ? 16.378 21.803 -23.084 1.00 82.25 238 PRO A C 1
ATOM 1704 O O . PRO A 1 238 ? 15.627 22.637 -23.592 1.00 82.25 238 PRO A O 1
ATOM 1707 N N . GLY A 1 239 ? 16.363 21.529 -21.776 1.00 74.44 239 GLY A N 1
ATOM 1708 C CA . GLY A 1 239 ? 15.460 22.162 -20.806 1.00 74.44 239 GLY A CA 1
ATOM 1709 C C . GLY A 1 239 ? 14.052 21.557 -20.712 1.00 74.44 239 GLY A C 1
ATOM 1710 O O . GLY A 1 239 ? 13.253 22.026 -19.901 1.00 74.44 239 GLY A O 1
ATOM 1711 N N . ALA A 1 240 ? 13.726 20.512 -21.487 1.00 72.25 240 ALA A N 1
ATOM 1712 C CA . ALA A 1 240 ? 12.443 19.808 -21.366 1.00 72.25 240 ALA A CA 1
ATOM 1713 C C . ALA A 1 240 ? 12.305 19.006 -20.056 1.00 72.25 240 ALA A C 1
ATOM 1715 O O . ALA A 1 240 ? 11.187 18.727 -19.628 1.00 72.25 240 ALA A O 1
ATOM 1716 N N . GLU A 1 241 ? 13.424 18.718 -19.386 1.00 66.25 241 GLU A N 1
ATOM 1717 C CA . GLU A 1 241 ? 13.495 18.128 -18.038 1.00 66.25 241 GLU A CA 1
ATOM 1718 C C . GLU A 1 241 ? 12.740 18.948 -16.971 1.00 66.25 241 GLU A C 1
ATOM 1720 O O . GLU A 1 241 ? 12.312 18.409 -15.955 1.00 66.25 241 GLU A O 1
ATOM 1725 N N . LEU A 1 242 ? 12.513 20.243 -17.227 1.00 63.25 242 LEU A N 1
ATOM 1726 C CA . LEU A 1 242 ? 11.858 21.169 -16.302 1.00 63.25 242 LEU A CA 1
ATOM 1727 C C . LEU A 1 242 ? 10.356 21.353 -16.551 1.00 63.25 242 LEU A C 1
ATOM 1729 O O . LEU A 1 242 ? 9.727 22.127 -15.830 1.00 63.25 242 LEU A O 1
ATOM 1733 N N . VAL A 1 243 ? 9.765 20.711 -17.568 1.00 62.06 243 VAL A N 1
ATOM 1734 C CA . VAL A 1 243 ? 8.353 20.937 -17.919 1.00 62.06 243 VAL A CA 1
ATOM 1735 C C . VAL A 1 243 ? 7.433 20.201 -16.929 1.00 62.06 243 VAL A C 1
ATOM 1737 O O . VAL A 1 243 ? 7.374 18.964 -16.940 1.00 62.06 243 VAL A O 1
ATOM 1740 N N . PRO A 1 244 ? 6.653 20.927 -16.098 1.00 48.84 244 PRO A N 1
ATOM 1741 C CA . PRO A 1 244 ? 5.703 20.314 -15.174 1.00 48.84 244 PRO A CA 1
ATOM 1742 C C . PRO A 1 244 ? 4.625 19.574 -15.972 1.00 48.84 244 PRO A C 1
ATOM 1744 O O . PRO A 1 244 ? 4.031 20.142 -16.887 1.00 48.84 244 PRO A O 1
ATOM 1747 N N . GLY A 1 245 ? 4.390 18.300 -15.661 1.00 51.19 245 GLY A N 1
ATOM 1748 C CA . GLY A 1 245 ? 3.495 17.425 -16.435 1.00 51.19 245 GLY A CA 1
ATOM 1749 C C . GLY A 1 245 ? 4.223 16.374 -17.281 1.00 51.19 245 GLY A C 1
ATOM 1750 O O . GLY A 1 245 ? 3.664 15.307 -17.505 1.00 51.19 245 GLY A O 1
ATOM 1751 N N . PHE A 1 246 ? 5.474 16.634 -17.683 1.00 52.00 246 PHE A N 1
ATOM 1752 C CA . PHE A 1 246 ? 6.350 15.650 -18.341 1.00 52.00 246 PHE A CA 1
ATOM 1753 C C . PHE A 1 246 ? 7.290 14.953 -17.350 1.00 52.00 246 PHE A C 1
ATOM 1755 O O . PHE A 1 246 ? 7.547 13.763 -17.489 1.00 52.00 246 PHE A O 1
ATOM 1762 N N . ALA A 1 247 ? 7.726 15.667 -16.308 1.00 46.75 247 ALA A N 1
ATOM 1763 C CA . ALA A 1 247 ? 8.528 15.138 -15.198 1.00 46.75 247 ALA A CA 1
ATOM 1764 C C . ALA A 1 247 ? 7.687 14.496 -14.069 1.00 46.75 247 ALA A C 1
ATOM 1766 O O . ALA A 1 247 ? 8.186 14.245 -12.971 1.00 46.75 247 ALA A O 1
ATOM 1767 N N . VAL A 1 248 ? 6.388 14.261 -14.293 1.00 46.47 248 VAL A N 1
ATOM 1768 C CA . VAL A 1 248 ? 5.494 13.695 -13.271 1.00 46.47 248 VAL A CA 1
ATOM 1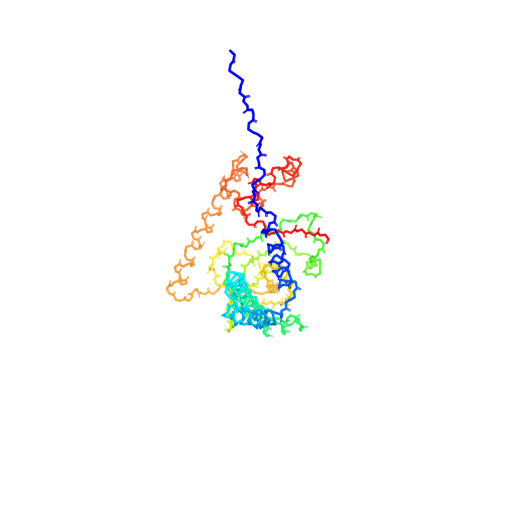769 C C . VAL A 1 248 ? 5.794 12.214 -13.092 1.00 46.47 248 VAL A C 1
ATOM 1771 O O . VAL A 1 248 ? 5.343 11.375 -13.867 1.00 46.47 248 VAL A O 1
ATOM 1774 N N . GLY A 1 249 ? 6.581 11.915 -12.060 1.00 52.34 249 GLY A N 1
ATOM 1775 C CA . GLY A 1 249 ? 6.958 10.555 -11.679 1.00 52.34 249 GLY A CA 1
ATOM 1776 C C . GLY A 1 249 ? 8.185 10.013 -12.409 1.00 52.34 249 GLY A C 1
ATOM 1777 O O . GLY A 1 249 ? 8.334 8.798 -12.499 1.00 52.34 249 GLY A O 1
ATOM 1778 N N . ASP A 1 250 ? 9.029 10.882 -12.972 1.00 54.28 250 ASP A N 1
ATOM 1779 C CA . ASP A 1 250 ? 10.306 10.480 -13.564 1.00 54.28 250 ASP A CA 1
ATOM 1780 C C . ASP A 1 250 ? 11.395 11.509 -13.256 1.00 54.28 250 ASP A C 1
ATOM 1782 O O . ASP A 1 250 ? 11.919 12.204 -14.127 1.00 54.28 250 ASP A O 1
ATOM 1786 N N . THR A 1 251 ? 11.725 11.631 -11.972 1.00 56.59 251 THR A N 1
ATOM 1787 C CA . THR A 1 251 ? 12.839 12.464 -11.499 1.00 56.59 251 THR A CA 1
ATOM 1788 C C . THR A 1 251 ? 14.198 11.936 -11.960 1.00 56.59 251 THR A C 1
ATOM 1790 O O . THR A 1 251 ? 15.200 12.601 -11.736 1.00 56.59 251 THR A O 1
ATOM 1793 N N . ALA A 1 252 ? 14.247 10.789 -12.648 1.00 57.69 252 ALA A N 1
ATOM 1794 C CA . ALA A 1 252 ? 15.461 10.233 -13.238 1.00 57.69 252 ALA A CA 1
ATOM 1795 C C . ALA A 1 252 ? 16.114 11.155 -14.287 1.00 57.69 252 ALA A C 1
ATOM 1797 O O . ALA A 1 252 ? 17.305 11.016 -14.551 1.00 57.69 252 ALA A O 1
ATOM 1798 N N . LEU A 1 253 ? 15.357 12.091 -14.878 1.00 57.38 253 LEU A N 1
ATOM 1799 C CA . LEU A 1 253 ? 15.892 13.107 -15.796 1.00 57.38 253 LEU A CA 1
ATOM 1800 C C . LEU A 1 253 ? 16.438 14.353 -15.080 1.00 57.38 253 LEU A C 1
ATOM 1802 O O . LEU A 1 253 ? 17.077 15.180 -15.720 1.00 57.38 253 LEU A O 1
ATOM 1806 N N . VAL A 1 254 ? 16.188 14.513 -13.777 1.00 61.91 254 VAL A N 1
ATOM 1807 C CA . VAL A 1 254 ? 16.727 15.630 -12.996 1.00 61.91 254 VAL A CA 1
ATOM 1808 C C . VAL A 1 254 ? 18.124 15.239 -12.534 1.00 61.91 254 VAL A C 1
ATOM 1810 O O . VAL A 1 254 ? 18.280 14.349 -11.701 1.00 61.91 254 VAL A O 1
ATOM 1813 N N . ASP A 1 255 ? 19.150 15.886 -13.087 1.00 66.94 255 ASP A N 1
ATOM 1814 C CA . ASP A 1 255 ? 20.517 15.655 -12.633 1.00 66.94 255 ASP A CA 1
ATOM 1815 C C . ASP A 1 255 ? 20.723 16.132 -11.177 1.00 66.94 255 ASP A C 1
ATOM 1817 O O . ASP A 1 255 ? 20.018 17.002 -10.657 1.00 66.94 255 ASP A O 1
ATOM 1821 N N . GLU A 1 256 ? 21.712 15.552 -10.492 1.00 69.44 256 GLU A N 1
ATOM 1822 C CA . GLU A 1 256 ? 21.999 15.840 -9.077 1.00 69.44 256 GLU A CA 1
ATOM 1823 C C . GLU A 1 256 ? 22.296 17.334 -8.839 1.00 69.44 256 GLU A C 1
ATOM 1825 O O . GLU A 1 256 ? 21.991 17.902 -7.788 1.00 69.44 256 GLU A O 1
ATOM 1830 N N . ARG A 1 257 ? 22.858 18.015 -9.844 1.00 77.12 257 ARG A N 1
ATOM 1831 C CA . ARG A 1 257 ? 23.165 19.444 -9.776 1.00 77.12 257 ARG A CA 1
ATOM 1832 C C . ARG A 1 257 ? 21.889 20.286 -9.758 1.00 77.12 257 ARG A C 1
ATOM 1834 O O . ARG A 1 257 ? 21.813 21.250 -8.995 1.00 77.12 257 ARG A O 1
ATOM 1841 N N . LEU A 1 258 ? 20.917 19.953 -10.593 1.00 76.62 258 LEU A N 1
ATOM 1842 C CA . LEU A 1 258 ? 19.631 20.618 -10.696 1.00 76.62 258 LEU A CA 1
ATOM 1843 C C . LEU A 1 258 ? 18.778 20.339 -9.455 1.00 76.62 258 LEU A C 1
ATOM 1845 O O . LEU A 1 258 ? 18.145 21.260 -8.940 1.00 76.62 258 LEU A O 1
ATOM 1849 N N . GLU A 1 259 ? 18.832 19.123 -8.907 1.00 73.62 259 GLU A N 1
ATOM 1850 C CA . GLU A 1 259 ? 18.200 18.803 -7.622 1.00 73.62 259 GLU A CA 1
ATOM 1851 C C . GLU A 1 259 ? 18.765 19.670 -6.486 1.00 73.62 259 GLU A C 1
ATOM 1853 O O . GLU A 1 259 ? 18.002 20.294 -5.740 1.00 73.62 259 GLU A O 1
ATOM 1858 N N . LEU A 1 260 ? 20.095 19.792 -6.388 1.00 75.69 260 LEU A N 1
ATOM 1859 C CA . LEU A 1 260 ? 20.745 20.670 -5.410 1.00 75.69 260 LEU A CA 1
ATOM 1860 C C . LEU A 1 260 ? 20.335 22.138 -5.600 1.00 75.69 260 LEU A C 1
ATOM 1862 O O . LEU A 1 260 ? 20.030 22.821 -4.626 1.00 75.69 260 LEU A O 1
ATOM 1866 N N . GLN A 1 261 ? 20.234 22.618 -6.842 1.00 80.06 261 GLN A N 1
ATOM 1867 C CA . GLN A 1 261 ? 19.772 23.981 -7.132 1.00 80.06 261 GLN A CA 1
ATOM 1868 C C . GLN A 1 261 ? 18.298 24.205 -6.767 1.00 80.06 261 GLN A C 1
ATOM 1870 O O . GLN A 1 261 ? 17.937 25.267 -6.249 1.00 80.06 261 GLN A O 1
ATOM 1875 N N . LEU A 1 262 ? 17.429 23.221 -7.003 1.00 76.75 262 LEU A N 1
ATOM 1876 C CA . LEU A 1 262 ? 16.017 23.265 -6.612 1.00 76.75 262 LEU A CA 1
ATOM 1877 C C . LEU A 1 262 ? 15.847 23.211 -5.092 1.00 76.75 262 LEU A C 1
ATOM 1879 O O . LEU A 1 262 ? 14.954 23.862 -4.540 1.00 76.75 262 LEU A O 1
ATOM 1883 N N . ARG A 1 263 ? 16.731 22.481 -4.406 1.00 79.19 263 ARG A N 1
ATOM 1884 C CA . ARG A 1 263 ? 16.802 22.440 -2.945 1.00 79.19 263 ARG A CA 1
ATOM 1885 C C . ARG A 1 263 ? 17.250 23.778 -2.368 1.00 79.19 263 ARG A C 1
ATOM 1887 O O . ARG A 1 263 ? 16.566 24.308 -1.492 1.00 79.19 263 ARG A O 1
ATOM 1894 N N . ASP A 1 264 ? 18.323 24.352 -2.903 1.00 83.25 264 ASP A N 1
ATOM 1895 C CA . ASP A 1 264 ? 18.876 25.639 -2.465 1.00 83.25 264 ASP A CA 1
ATOM 1896 C C . ASP A 1 264 ? 17.916 26.806 -2.732 1.00 83.25 264 ASP A C 1
ATOM 1898 O O . ASP A 1 264 ? 17.826 27.745 -1.942 1.00 83.25 264 ASP A O 1
ATOM 1902 N N . SER A 1 265 ? 17.137 26.731 -3.813 1.00 81.88 265 SER A N 1
ATOM 1903 C CA . SER A 1 265 ? 16.105 27.723 -4.143 1.00 81.88 265 SER A CA 1
ATOM 1904 C C . SER A 1 265 ? 14.768 27.494 -3.429 1.00 81.88 265 SER A C 1
ATOM 1906 O O . SER A 1 265 ? 13.824 28.258 -3.632 1.00 81.88 265 SER A O 1
ATOM 1908 N N . SER A 1 266 ? 14.666 26.469 -2.572 1.00 75.88 266 SER A N 1
ATOM 1909 C CA . SER A 1 266 ? 13.427 26.056 -1.902 1.00 75.88 266 SER A CA 1
ATOM 1910 C C . SER A 1 266 ? 12.280 25.713 -2.870 1.00 75.88 266 SER A C 1
ATOM 1912 O O . SER A 1 266 ? 11.133 25.617 -2.447 1.00 75.88 266 SER A O 1
ATOM 1914 N N . LEU A 1 267 ? 12.552 25.481 -4.161 1.00 76.94 267 LEU A N 1
ATOM 1915 C CA . LEU A 1 267 ? 11.545 25.172 -5.187 1.00 76.94 267 LEU A CA 1
ATOM 1916 C C . LEU A 1 267 ? 11.140 23.690 -5.223 1.00 76.94 267 LEU A C 1
ATOM 1918 O O . LEU A 1 267 ? 10.240 23.327 -5.977 1.00 76.94 267 LEU A O 1
ATOM 1922 N N . LEU A 1 268 ? 11.720 22.840 -4.367 1.00 67.56 268 LEU A N 1
ATOM 1923 C CA . LEU A 1 268 ? 11.331 21.427 -4.226 1.00 67.56 268 LEU A CA 1
ATOM 1924 C C . LEU A 1 268 ? 9.826 21.227 -3.986 1.00 67.56 268 LEU A C 1
ATOM 1926 O O . LEU A 1 268 ? 9.256 20.235 -4.433 1.00 67.56 268 LEU A O 1
ATOM 1930 N N . HIS A 1 269 ? 9.152 22.179 -3.334 1.00 64.75 269 HIS A N 1
ATOM 1931 C CA . HIS A 1 269 ? 7.708 22.095 -3.111 1.00 64.75 269 HIS A CA 1
ATOM 1932 C C . HIS A 1 269 ? 6.883 22.189 -4.408 1.00 64.75 269 HIS A C 1
ATOM 1934 O O . HIS A 1 269 ? 5.760 21.699 -4.431 1.00 64.75 269 HIS A O 1
ATOM 1940 N N . LEU A 1 270 ? 7.418 22.767 -5.492 1.00 65.31 270 LEU A N 1
ATOM 1941 C CA . LEU A 1 270 ? 6.745 22.793 -6.798 1.00 65.31 270 LEU A CA 1
ATOM 1942 C C . LEU A 1 270 ? 6.864 21.458 -7.544 1.00 65.31 270 LEU A C 1
ATOM 1944 O O . LEU A 1 270 ? 5.973 21.118 -8.316 1.00 65.31 270 LEU A O 1
ATOM 1948 N N . LEU A 1 271 ? 7.916 20.681 -7.273 1.00 61.22 271 LEU A N 1
ATOM 1949 C CA . LEU A 1 271 ? 8.053 19.308 -7.770 1.00 61.22 271 LEU A CA 1
ATOM 1950 C C . LEU A 1 271 ? 7.184 18.335 -6.958 1.00 61.22 271 LEU A C 1
ATOM 1952 O O . LEU A 1 271 ? 6.517 17.472 -7.523 1.00 61.22 271 LEU A O 1
ATOM 1956 N N . ALA A 1 272 ? 7.126 18.535 -5.638 1.00 56.09 272 ALA A N 1
ATOM 1957 C CA . ALA A 1 272 ? 6.387 17.686 -4.703 1.00 56.09 272 ALA A CA 1
ATOM 1958 C C . ALA A 1 272 ? 4.862 17.717 -4.860 1.00 56.09 272 ALA A C 1
ATOM 1960 O O . ALA A 1 272 ? 4.183 16.778 -4.465 1.00 56.09 272 ALA A O 1
ATOM 1961 N N . VAL A 1 273 ? 4.299 18.784 -5.430 1.00 50.94 273 VAL A N 1
ATOM 1962 C CA . VAL A 1 273 ? 2.845 18.888 -5.651 1.00 50.94 273 VAL A CA 1
ATOM 1963 C C . VAL A 1 273 ? 2.392 18.054 -6.854 1.00 50.94 273 VAL A C 1
ATOM 1965 O O . VAL A 1 273 ? 1.197 17.815 -7.015 1.00 50.94 273 VAL A O 1
ATOM 1968 N N . SER A 1 274 ? 3.325 17.577 -7.683 1.00 46.41 274 SER A N 1
ATOM 1969 C CA . SER A 1 274 ? 2.984 16.885 -8.923 1.00 46.41 274 SER A CA 1
ATOM 1970 C C . SER A 1 274 ? 3.236 15.378 -8.918 1.00 46.41 274 SER A C 1
ATOM 1972 O O . SER A 1 274 ? 2.756 14.719 -9.832 1.00 46.41 274 SER A O 1
ATOM 1974 N N . GLY A 1 275 ? 3.927 14.817 -7.928 1.00 40.41 275 GLY A N 1
ATOM 1975 C CA . GLY A 1 275 ? 4.145 13.377 -7.798 1.00 40.41 275 GLY A CA 1
ATOM 1976 C C . GLY A 1 275 ? 4.161 12.995 -6.327 1.00 40.41 275 GLY A C 1
ATOM 1977 O O . GLY A 1 275 ? 4.646 13.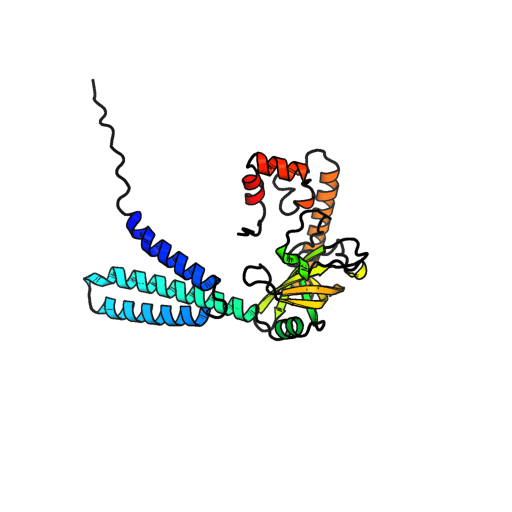768 -5.507 1.00 40.41 275 GLY A O 1
ATOM 1978 N N . ASP A 1 276 ? 3.593 11.839 -6.004 1.00 41.25 276 ASP A N 1
ATOM 1979 C CA . ASP A 1 276 ? 3.559 11.254 -4.665 1.00 41.25 276 ASP A CA 1
ATOM 1980 C C . ASP A 1 276 ? 4.996 11.042 -4.155 1.00 41.25 276 ASP A C 1
ATOM 1982 O O . ASP A 1 276 ? 5.606 9.994 -4.353 1.00 41.25 276 ASP A O 1
ATOM 1986 N N . ILE A 1 277 ? 5.596 12.082 -3.567 1.00 44.62 277 ILE A N 1
ATOM 1987 C CA . ILE A 1 277 ? 6.854 11.944 -2.845 1.00 44.62 277 ILE A CA 1
ATOM 1988 C C . ILE A 1 277 ? 6.480 11.238 -1.553 1.00 44.62 277 ILE A C 1
ATOM 1990 O O . ILE A 1 277 ? 6.005 11.877 -0.610 1.00 44.62 277 ILE A O 1
ATOM 1994 N N . ALA A 1 278 ? 6.689 9.921 -1.524 1.00 43.03 278 ALA A N 1
ATOM 1995 C CA . ALA A 1 278 ? 6.723 9.144 -0.298 1.00 43.03 278 ALA A CA 1
ATOM 1996 C C . ALA A 1 278 ? 7.510 9.948 0.746 1.00 43.03 278 ALA A C 1
ATOM 1998 O O . ALA A 1 278 ? 8.712 10.187 0.616 1.00 43.03 278 ALA A O 1
ATOM 1999 N N . SER A 1 279 ? 6.794 10.469 1.739 1.00 39.38 279 SER A N 1
ATOM 2000 C CA . SER A 1 279 ? 7.332 11.409 2.708 1.00 39.38 279 SER A CA 1
ATOM 2001 C C . SER A 1 279 ? 8.349 10.698 3.598 1.00 39.38 279 SER A C 1
ATOM 2003 O O . SER A 1 279 ? 7.981 10.095 4.604 1.00 39.38 279 SER A O 1
ATOM 2005 N N . PHE A 1 280 ? 9.629 10.768 3.236 1.00 37.97 280 PHE A N 1
ATOM 2006 C CA . PHE A 1 280 ? 10.729 10.280 4.058 1.00 37.97 280 PHE A CA 1
ATOM 2007 C C . PHE A 1 280 ? 11.284 11.445 4.889 1.00 37.97 280 PHE A C 1
ATOM 2009 O O . PHE A 1 280 ? 12.053 12.279 4.411 1.00 37.97 280 PHE A O 1
ATOM 2016 N N . ARG A 1 281 ? 10.857 11.526 6.153 1.00 31.19 281 ARG A N 1
ATOM 2017 C CA . ARG A 1 281 ? 11.559 12.270 7.208 1.00 31.19 281 ARG A CA 1
ATOM 2018 C C . ARG A 1 281 ? 12.239 11.235 8.096 1.00 31.19 281 ARG A C 1
ATOM 2020 O O . ARG A 1 281 ? 11.567 10.603 8.903 1.00 31.19 281 ARG A O 1
ATOM 2027 N N . GLY A 1 282 ? 13.543 11.059 7.912 1.00 34.22 282 GLY A N 1
ATOM 2028 C CA . GLY A 1 282 ? 14.400 10.441 8.917 1.00 34.22 282 GLY A CA 1
ATOM 2029 C C . GLY A 1 282 ? 14.828 11.507 9.922 1.00 34.22 282 GLY A C 1
ATOM 2030 O O . GLY A 1 282 ? 15.473 12.482 9.533 1.00 34.22 282 GLY A O 1
ATOM 2031 N N . GLU A 1 283 ? 14.425 11.331 11.176 1.00 30.44 283 GLU A N 1
ATOM 2032 C CA . GLU A 1 283 ? 15.226 11.717 12.344 1.00 30.44 283 GLU A CA 1
ATOM 2033 C C . GLU A 1 283 ? 15.920 10.458 12.870 1.00 30.44 283 GLU A C 1
ATOM 2035 O O . GLU A 1 283 ? 15.268 9.386 12.832 1.00 30.44 283 GLU A O 1
#

Radius of gyration: 25.4 Å; chains: 1; bounding box: 61×85×59 Å

Sequence (283 aa):
MVAWREARPRSPPGTWRLLAPALLGWACAAVAVLAPGRGSALAVTAAVVGTCAFALGGLKSSLRGFARMIAVSCAVLVLLGVVVEAGHRVRSDAVFAAAAESGEPVAFETTLDAFPESEAPGPLASSSWSDLSRPSPGTVGRGWASAVVHVENGALPVVLWFDGERSTPDAAWAPGASLAVAGTAVRLEAGSSAAYGVRVENVDRTAPRGVLGRATAEFGYAASELRSGLRSAAERVPGAELVPGFAVGDTALVDERLELQLRDSSLLHLLAVSGDIASFRGE